Protein AF-A0A0C3AQH1-F1 (afdb_monomer_lite)

Organism: NCBI:txid933852

Structure (mmCIF, N/CA/C/O backbone):
data_AF-A0A0C3AQH1-F1
#
_entry.id   AF-A0A0C3AQH1-F1
#
loop_
_atom_site.group_PDB
_atom_site.id
_atom_site.type_symbol
_atom_site.label_atom_id
_atom_site.label_alt_id
_atom_site.label_comp_id
_atom_site.label_asym_id
_atom_site.label_entity_id
_atom_site.label_seq_id
_atom_site.pdbx_PDB_ins_code
_atom_site.Cartn_x
_atom_site.Cartn_y
_atom_site.Cartn_z
_atom_site.occupancy
_atom_site.B_iso_or_equiv
_atom_site.auth_seq_id
_atom_site.auth_comp_id
_atom_site.auth_asym_id
_atom_site.auth_atom_id
_atom_site.pdbx_PDB_model_num
ATOM 1 N N . MET A 1 1 ? 26.110 -10.856 -42.134 1.00 38.41 1 MET A N 1
ATOM 2 C CA . MET A 1 1 ? 25.584 -11.807 -41.131 1.00 38.41 1 MET A CA 1
ATOM 3 C C . MET A 1 1 ? 25.126 -11.001 -39.931 1.00 38.41 1 MET A C 1
ATOM 5 O O . MET A 1 1 ? 25.964 -10.391 -39.284 1.00 38.41 1 MET A O 1
ATOM 9 N N . ALA A 1 2 ? 23.817 -10.912 -39.696 1.00 40.75 2 ALA A N 1
ATOM 10 C CA . ALA A 1 2 ? 23.282 -10.263 -38.505 1.00 40.75 2 ALA A CA 1
ATOM 11 C C . ALA A 1 2 ? 23.317 -11.277 -37.355 1.00 40.75 2 ALA A C 1
ATOM 13 O O . ALA A 1 2 ? 22.671 -12.321 -37.434 1.00 40.75 2 ALA A O 1
ATOM 14 N N . LEU A 1 3 ? 24.107 -10.997 -36.319 1.00 42.66 3 LEU A N 1
ATOM 15 C CA . LEU A 1 3 ? 24.038 -11.734 -35.062 1.00 42.66 3 LEU A CA 1
ATOM 16 C C . LEU A 1 3 ? 22.692 -11.397 -34.417 1.00 42.66 3 LEU A C 1
ATOM 18 O O . LEU A 1 3 ? 22.518 -10.327 -33.843 1.00 42.66 3 LEU A O 1
ATOM 22 N N . SER A 1 4 ? 21.727 -12.302 -34.567 1.00 44.38 4 SER A N 1
ATOM 23 C CA . SER A 1 4 ? 20.491 -12.296 -33.792 1.00 44.38 4 SER A CA 1
ATOM 24 C C . SER A 1 4 ? 20.858 -12.460 -32.319 1.00 44.38 4 SER A C 1
ATOM 26 O O . SER A 1 4 ? 21.075 -13.577 -31.850 1.00 44.38 4 SER A O 1
ATOM 28 N N . SER A 1 5 ? 20.951 -11.353 -31.585 1.00 50.38 5 SER A N 1
ATOM 29 C CA . SER A 1 5 ? 20.990 -11.385 -30.128 1.00 50.38 5 SER A CA 1
ATOM 30 C C . SER A 1 5 ? 19.645 -11.923 -29.645 1.00 50.38 5 SER A C 1
ATOM 32 O O . SER A 1 5 ? 18.639 -11.211 -29.690 1.00 50.38 5 SER A O 1
ATOM 34 N N . ALA A 1 6 ? 19.602 -13.189 -29.226 1.00 53.12 6 ALA A N 1
ATOM 35 C CA . ALA A 1 6 ? 18.446 -13.696 -28.502 1.00 53.12 6 ALA A CA 1
ATOM 36 C C . ALA A 1 6 ? 18.228 -12.769 -27.293 1.00 53.12 6 ALA A C 1
ATOM 38 O O . ALA A 1 6 ? 19.197 -12.498 -26.573 1.00 53.12 6 ALA A O 1
ATOM 39 N N . PRO A 1 7 ? 17.017 -12.225 -27.083 1.00 57.31 7 PRO A N 1
ATOM 40 C CA . PRO A 1 7 ? 16.766 -11.382 -25.930 1.00 57.31 7 PRO A CA 1
ATOM 41 C C . PRO A 1 7 ? 17.076 -12.206 -24.683 1.00 57.31 7 PRO A C 1
ATOM 43 O O . PRO A 1 7 ? 16.516 -13.286 -24.486 1.00 57.31 7 PRO A O 1
ATOM 46 N N . ILE A 1 8 ? 18.007 -11.721 -23.861 1.00 56.28 8 ILE A N 1
ATOM 47 C CA . ILE A 1 8 ? 18.279 -12.306 -22.552 1.00 56.28 8 ILE A CA 1
ATOM 48 C C . ILE A 1 8 ? 17.016 -12.065 -21.727 1.00 56.28 8 ILE A C 1
ATOM 50 O O . ILE A 1 8 ? 16.830 -11.005 -21.138 1.00 56.28 8 ILE A O 1
ATOM 54 N N . THR A 1 9 ? 16.093 -13.024 -21.744 1.00 59.09 9 THR A N 1
ATOM 55 C CA . THR A 1 9 ? 14.897 -12.983 -20.906 1.00 59.09 9 THR A CA 1
ATOM 56 C C . THR A 1 9 ? 15.316 -13.215 -19.468 1.00 59.09 9 THR A C 1
ATOM 58 O O . THR A 1 9 ? 15.544 -14.346 -19.032 1.00 59.09 9 THR A O 1
ATOM 61 N N . THR A 1 10 ? 15.437 -12.120 -18.732 1.00 68.00 10 THR A N 1
ATOM 62 C CA . THR A 1 10 ? 15.777 -12.115 -17.317 1.00 68.00 10 THR A CA 1
ATOM 63 C C . THR A 1 10 ? 14.678 -12.814 -16.513 1.00 68.00 10 THR A C 1
ATOM 65 O O . THR A 1 10 ? 13.516 -12.419 -16.552 1.00 68.00 10 THR A O 1
ATOM 68 N N . GLN A 1 11 ? 15.039 -13.857 -15.760 1.00 86.69 11 GLN A N 1
ATOM 69 C CA . GLN A 1 11 ? 14.128 -14.611 -14.875 1.00 86.69 11 GLN A CA 1
ATOM 70 C C . GLN A 1 11 ? 13.901 -13.913 -13.519 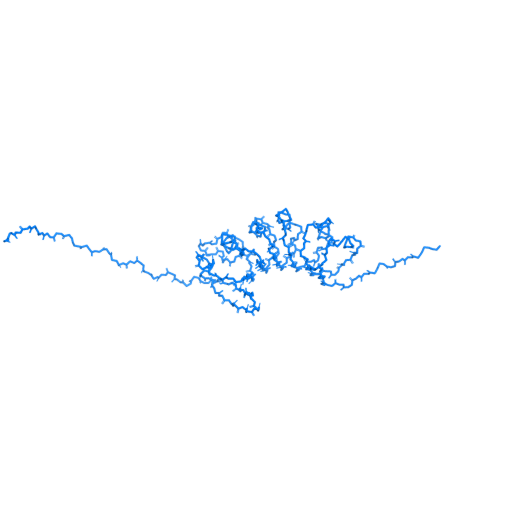1.00 86.69 11 GLN A C 1
ATOM 72 O O . GLN A 1 11 ? 13.420 -14.533 -12.573 1.00 86.69 11 GLN A O 1
ATOM 77 N N . ILE A 1 12 ? 14.292 -12.643 -13.401 1.00 92.19 12 ILE A N 1
ATOM 78 C CA . ILE A 1 12 ? 14.236 -11.885 -12.151 1.00 92.19 12 ILE A CA 1
ATOM 79 C C . ILE A 1 12 ? 12.775 -11.693 -11.747 1.00 92.19 12 ILE A C 1
ATOM 81 O O . ILE A 1 12 ? 11.985 -11.127 -12.499 1.00 92.19 12 ILE A O 1
ATOM 85 N N . GLN A 1 13 ? 12.444 -12.162 -10.544 1.00 95.38 13 GLN A N 1
ATOM 86 C CA . GLN A 1 13 ? 11.115 -12.011 -9.949 1.00 95.38 13 GLN A CA 1
ATOM 87 C C . GLN A 1 13 ? 11.044 -10.855 -8.953 1.00 95.38 13 GLN A C 1
ATOM 89 O O . GLN A 1 13 ? 9.977 -10.276 -8.773 1.00 95.38 13 GLN A O 1
ATOM 94 N N . PHE A 1 14 ? 12.172 -10.501 -8.336 1.00 96.44 14 PHE A N 1
ATOM 95 C CA . PHE A 1 14 ? 12.267 -9.433 -7.349 1.00 96.44 14 PHE A CA 1
ATOM 96 C C . PHE A 1 14 ? 13.432 -8.527 -7.702 1.00 96.44 14 PHE A C 1
ATOM 98 O O . PHE A 1 14 ? 14.560 -8.995 -7.864 1.00 96.44 14 PHE A O 1
ATOM 105 N N . LEU A 1 15 ? 13.147 -7.238 -7.819 1.00 95.38 15 LEU A N 1
ATOM 106 C CA . LEU A 1 15 ? 14.136 -6.221 -8.110 1.00 95.38 15 LEU A CA 1
ATOM 107 C C . LEU A 1 15 ? 14.197 -5.233 -6.949 1.00 95.38 15 LEU A C 1
ATOM 109 O O . LEU A 1 15 ? 13.245 -4.491 -6.70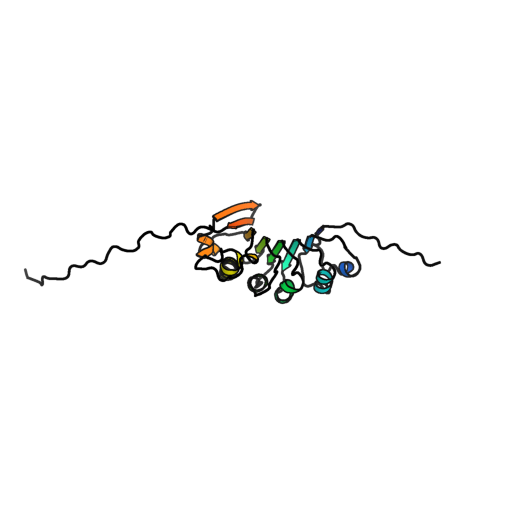7 1.00 95.38 15 LEU A O 1
ATOM 113 N N . ASP A 1 16 ? 15.326 -5.228 -6.248 1.00 95.69 16 ASP A N 1
ATOM 114 C CA . ASP A 1 16 ? 15.629 -4.245 -5.214 1.00 95.69 16 ASP A CA 1
ATOM 115 C C . ASP A 1 16 ? 16.696 -3.274 -5.724 1.00 95.69 16 ASP A C 1
ATOM 117 O O . ASP A 1 16 ? 17.833 -3.643 -6.019 1.00 95.69 16 ASP A O 1
ATOM 121 N N . ILE A 1 17 ? 16.293 -2.018 -5.852 1.00 93.69 17 ILE A N 1
ATOM 122 C CA . ILE A 1 17 ? 17.098 -0.892 -6.325 1.00 93.69 17 ILE A CA 1
ATOM 123 C C . ILE A 1 17 ? 17.045 0.260 -5.314 1.00 93.69 17 ILE A C 1
ATOM 125 O O . ILE A 1 17 ? 17.211 1.424 -5.674 1.00 93.69 17 ILE A O 1
ATOM 129 N N . TRP A 1 18 ? 16.813 -0.041 -4.033 1.00 92.06 18 TRP A N 1
ATOM 130 C CA . TRP A 1 18 ? 16.586 0.946 -2.974 1.00 92.06 18 TRP A CA 1
ATOM 131 C C . TRP A 1 18 ? 17.690 2.005 -2.836 1.00 92.06 18 TRP A C 1
ATOM 133 O O . TRP A 1 18 ? 17.431 3.139 -2.446 1.00 92.06 18 TRP A O 1
ATOM 143 N N . TYR A 1 19 ? 18.934 1.663 -3.156 1.00 87.38 19 TYR A N 1
ATOM 144 C CA . TYR A 1 19 ? 20.076 2.573 -3.019 1.00 87.38 19 TYR A CA 1
ATOM 145 C C . TYR A 1 19 ? 20.608 3.092 -4.358 1.00 87.38 19 TYR A C 1
ATOM 147 O O . TYR A 1 19 ? 21.682 3.688 -4.392 1.00 87.38 19 TYR A O 1
ATOM 155 N N . GLN A 1 20 ? 19.876 2.886 -5.455 1.00 84.25 20 GLN A N 1
ATOM 156 C CA . GLN A 1 20 ? 20.264 3.408 -6.762 1.00 84.25 20 GLN A CA 1
ATOM 157 C C . GLN A 1 20 ? 19.649 4.784 -7.016 1.00 84.25 20 GLN A C 1
ATOM 159 O O . GLN A 1 20 ? 18.449 4.988 -6.843 1.00 84.25 20 GLN A O 1
ATOM 164 N N . SER A 1 21 ? 20.475 5.726 -7.469 1.00 71.69 21 SER A N 1
ATOM 165 C CA . SER A 1 21 ? 20.029 7.022 -7.972 1.00 71.69 21 SER A CA 1
ATOM 166 C C . SER A 1 21 ? 19.742 6.926 -9.473 1.00 71.69 21 SER A C 1
ATOM 168 O O . SER A 1 21 ? 20.608 6.544 -10.252 1.00 71.69 21 SER A O 1
ATOM 170 N N . SER A 1 22 ? 18.522 7.287 -9.883 1.00 76.44 22 SER A N 1
ATOM 171 C CA . SER A 1 22 ? 18.094 7.380 -11.292 1.00 76.44 22 SER A CA 1
ATOM 172 C C . SER A 1 22 ? 18.465 6.160 -12.164 1.00 76.44 22 SER A C 1
ATOM 174 O O . SER A 1 22 ? 19.327 6.248 -13.044 1.00 76.44 22 SER A O 1
ATOM 176 N N . PRO A 1 23 ? 17.812 5.005 -11.956 1.00 83.38 23 PRO A N 1
ATOM 177 C CA . PRO A 1 23 ? 18.121 3.758 -12.654 1.00 83.38 23 PRO A CA 1
ATOM 178 C C . PRO A 1 23 ? 17.584 3.749 -14.104 1.00 83.38 23 PRO A C 1
ATOM 180 O O . PRO A 1 23 ? 16.728 2.950 -14.465 1.00 83.38 23 PRO A O 1
ATOM 183 N N . GLN A 1 24 ? 18.100 4.631 -14.967 1.00 83.12 24 GLN A N 1
ATOM 184 C CA . GLN A 1 24 ? 17.650 4.801 -16.364 1.00 83.12 24 GLN A CA 1
ATOM 185 C C . GLN A 1 24 ? 17.766 3.524 -17.211 1.00 83.12 24 GLN A C 1
ATOM 187 O O . GLN A 1 24 ? 17.011 3.325 -18.160 1.00 83.12 24 GLN A O 1
ATOM 192 N N . TRP A 1 25 ? 18.683 2.631 -16.839 1.00 86.81 25 TRP A N 1
ATOM 193 C CA . TRP A 1 25 ? 18.857 1.321 -17.463 1.00 86.81 25 TRP A CA 1
ATOM 194 C C . TRP A 1 25 ? 17.610 0.423 -17.342 1.00 86.81 25 TRP A C 1
ATOM 196 O O . TRP A 1 25 ? 17.440 -0.500 -18.131 1.00 86.81 25 TRP A O 1
ATOM 206 N N . LEU A 1 26 ? 16.690 0.703 -16.411 1.00 88.12 26 LEU A N 1
ATOM 207 C CA . LEU A 1 26 ? 15.427 -0.034 -16.294 1.00 88.12 26 LEU A CA 1
ATOM 208 C C . LEU A 1 26 ? 14.508 0.138 -17.500 1.00 88.12 26 LEU A C 1
ATOM 210 O O . LEU A 1 26 ? 13.645 -0.701 -17.727 1.00 88.12 26 LEU A O 1
ATOM 214 N N . LEU A 1 27 ? 14.690 1.204 -18.279 1.00 85.75 27 LEU A N 1
ATOM 215 C CA . LEU A 1 27 ? 13.918 1.434 -19.499 1.00 85.75 27 LEU A CA 1
ATOM 216 C C . LEU A 1 27 ? 14.430 0.608 -20.682 1.00 85.75 27 LEU A C 1
ATOM 218 O O . LEU A 1 27 ? 13.736 0.488 -21.687 1.00 85.75 27 LEU A O 1
ATOM 222 N N . THR A 1 28 ? 15.641 0.053 -20.583 1.00 86.31 28 THR A N 1
ATOM 223 C CA . THR A 1 28 ? 16.276 -0.704 -21.669 1.00 86.31 28 THR A CA 1
ATOM 224 C C . THR A 1 28 ? 16.252 -2.213 -21.440 1.00 86.31 28 THR A C 1
ATOM 226 O O . THR A 1 28 ? 16.559 -2.967 -22.363 1.00 86.31 28 THR A O 1
ATOM 229 N N . ILE A 1 29 ? 15.871 -2.670 -20.242 1.00 85.25 29 ILE A N 1
ATOM 230 C CA . ILE A 1 29 ? 15.822 -4.087 -19.871 1.00 85.25 29 ILE A CA 1
ATOM 231 C C . ILE A 1 29 ? 14.378 -4.511 -19.603 1.00 85.25 29 ILE A C 1
ATOM 233 O O . ILE A 1 29 ? 13.637 -3.837 -18.894 1.00 85.25 29 ILE A O 1
ATOM 237 N N . SER A 1 30 ? 13.990 -5.663 -20.154 1.00 86.44 30 SER A N 1
ATOM 238 C CA . SER A 1 30 ? 12.688 -6.277 -19.896 1.00 86.44 30 SER A CA 1
ATOM 239 C C . SER A 1 30 ? 12.782 -7.313 -18.775 1.00 86.44 30 SER A C 1
ATOM 241 O O . SER A 1 30 ? 13.650 -8.196 -18.787 1.00 86.44 30 SER A O 1
ATOM 243 N N . PHE A 1 31 ? 11.847 -7.237 -17.827 1.00 91.62 31 PHE A N 1
ATOM 244 C CA . PHE A 1 31 ? 11.702 -8.206 -16.744 1.00 91.62 31 PHE A CA 1
ATOM 245 C C . PHE A 1 31 ? 10.325 -8.879 -16.813 1.00 91.62 31 PHE A C 1
ATOM 247 O O . PHE A 1 31 ? 9.453 -8.605 -15.990 1.00 91.62 31 PHE A O 1
ATOM 254 N N . PRO A 1 32 ? 10.099 -9.797 -17.768 1.00 88.75 32 PRO A N 1
ATOM 255 C CA . PRO A 1 32 ? 8.770 -10.359 -18.034 1.00 88.75 32 PRO A CA 1
ATOM 256 C C . PRO A 1 32 ? 8.189 -11.183 -16.874 1.00 88.75 32 PRO A C 1
ATOM 258 O O . PRO A 1 32 ? 7.021 -11.555 -16.908 1.00 88.75 32 PRO A O 1
ATOM 261 N N . LYS A 1 33 ? 9.004 -11.511 -15.863 1.00 92.88 33 LYS A N 1
ATOM 262 C CA . LYS A 1 33 ? 8.600 -12.266 -14.671 1.00 92.88 33 LYS A CA 1
ATOM 263 C C . LYS A 1 33 ? 8.682 -11.451 -13.381 1.00 92.88 33 LYS A C 1
ATOM 265 O O . LYS A 1 33 ? 8.615 -12.038 -12.302 1.00 92.88 33 LYS A O 1
ATOM 270 N N . LEU A 1 34 ? 8.853 -10.133 -13.470 1.00 96.00 34 LEU A N 1
ATOM 271 C CA . LEU A 1 34 ? 8.992 -9.278 -12.298 1.00 96.00 34 LEU A CA 1
ATOM 272 C C . LEU A 1 34 ? 7.674 -9.210 -11.527 1.00 96.00 34 LEU A C 1
ATOM 274 O O . LEU A 1 34 ? 6.669 -8.741 -12.051 1.00 96.00 34 LEU A O 1
ATOM 278 N N . ARG A 1 35 ? 7.693 -9.658 -10.274 1.00 97.62 35 ARG A N 1
ATOM 279 C CA . ARG A 1 35 ? 6.542 -9.644 -9.360 1.00 97.62 35 ARG A CA 1
ATOM 280 C C . ARG A 1 35 ? 6.738 -8.696 -8.185 1.00 97.6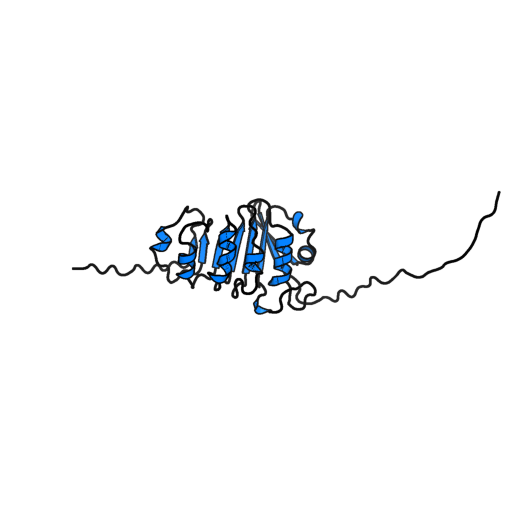2 35 ARG A C 1
ATOM 282 O O . ARG A 1 35 ? 5.754 -8.248 -7.604 1.00 97.62 35 ARG A O 1
ATOM 289 N N . GLY A 1 36 ? 7.985 -8.383 -7.839 1.00 97.88 36 GLY A N 1
ATOM 290 C CA . GLY A 1 36 ? 8.326 -7.510 -6.724 1.00 97.88 36 GLY A CA 1
ATOM 291 C C . GLY A 1 36 ? 9.281 -6.387 -7.111 1.00 97.88 36 GLY A C 1
ATOM 292 O O . GLY A 1 36 ? 10.297 -6.636 -7.759 1.00 97.88 36 GLY A O 1
ATOM 293 N N . LEU A 1 37 ? 8.988 -5.170 -6.660 1.00 97.06 37 LEU A N 1
ATOM 294 C CA . LEU A 1 37 ? 9.839 -3.995 -6.840 1.00 97.06 37 LEU A CA 1
ATOM 295 C C . LEU A 1 37 ? 10.079 -3.292 -5.501 1.00 97.06 37 LEU A C 1
ATOM 297 O O . LEU A 1 37 ? 9.128 -2.937 -4.810 1.00 97.06 37 LEU A O 1
ATOM 301 N N . ALA A 1 38 ? 11.336 -3.023 -5.165 1.00 96.81 38 ALA A N 1
ATOM 302 C CA . ALA A 1 38 ? 11.703 -2.124 -4.078 1.00 96.81 38 ALA A CA 1
ATOM 303 C C . ALA A 1 38 ? 12.545 -0.966 -4.623 1.00 96.81 38 ALA A C 1
ATOM 305 O O . ALA A 1 38 ? 13.617 -1.176 -5.187 1.00 96.81 38 ALA A O 1
ATOM 306 N N . CYS A 1 39 ? 12.068 0.268 -4.467 1.00 93.38 39 CYS A N 1
ATOM 307 C CA . CYS A 1 39 ? 12.725 1.465 -4.986 1.00 93.38 39 CYS A CA 1
ATOM 308 C C . CYS A 1 39 ? 12.536 2.636 -4.019 1.00 93.38 39 CYS A C 1
ATOM 310 O O . CYS A 1 39 ? 11.430 2.868 -3.546 1.00 93.38 39 CYS A O 1
ATOM 312 N N . ARG A 1 40 ? 13.601 3.378 -3.703 1.00 89.31 40 ARG A N 1
ATOM 313 C CA . ARG A 1 40 ? 13.554 4.452 -2.694 1.00 89.31 40 ARG A CA 1
ATOM 314 C C . ARG A 1 40 ? 13.100 5.801 -3.232 1.00 89.31 40 ARG A C 1
ATOM 316 O O . ARG A 1 40 ? 12.630 6.622 -2.455 1.00 89.31 40 ARG A O 1
ATOM 323 N N . ASP A 1 41 ? 13.325 6.064 -4.506 1.00 83.06 41 ASP A N 1
ATOM 324 C CA . ASP A 1 41 ? 12.960 7.335 -5.110 1.00 83.06 41 ASP A CA 1
ATOM 325 C C . ASP A 1 41 ? 12.176 7.042 -6.371 1.00 83.06 41 ASP A C 1
ATOM 327 O O . ASP A 1 41 ? 12.672 6.385 -7.278 1.00 83.06 41 ASP A O 1
ATOM 331 N N . THR A 1 42 ? 10.935 7.495 -6.409 1.00 82.06 42 THR A N 1
ATOM 332 C CA . THR A 1 42 ? 10.038 7.315 -7.549 1.00 82.06 42 THR A CA 1
ATOM 333 C C . THR A 1 42 ? 10.078 8.502 -8.508 1.00 82.06 42 THR A C 1
ATOM 335 O O . THR A 1 42 ? 9.356 8.503 -9.501 1.00 82.06 42 THR A O 1
ATOM 338 N N . ASN A 1 43 ? 10.895 9.522 -8.226 1.00 81.50 43 ASN A N 1
ATOM 339 C CA . ASN A 1 43 ? 10.984 10.745 -9.024 1.00 81.50 43 ASN A CA 1
ATOM 340 C C . ASN A 1 43 ? 11.959 10.641 -10.214 1.00 81.50 43 ASN A C 1
ATOM 342 O O . ASN A 1 43 ? 12.376 11.647 -10.789 1.00 81.50 43 ASN A O 1
ATOM 346 N N . TRP A 1 44 ? 12.370 9.433 -10.603 1.00 85.44 44 TRP A N 1
ATOM 347 C CA . TRP A 1 44 ? 13.213 9.273 -11.783 1.00 85.44 44 TRP A CA 1
ATOM 348 C C . TRP A 1 44 ? 12.375 9.222 -13.065 1.00 85.44 44 TRP A C 1
ATOM 350 O O . TRP A 1 44 ? 11.272 8.672 -13.122 1.00 85.44 44 TRP A O 1
ATOM 360 N N . ARG A 1 45 ? 12.926 9.812 -14.131 1.00 86.62 45 ARG A N 1
ATOM 361 C CA . ARG A 1 45 ? 12.294 9.868 -15.453 1.00 86.62 45 ARG A CA 1
ATOM 362 C C . ARG A 1 45 ? 12.087 8.460 -16.001 1.00 86.62 45 ARG A C 1
ATOM 364 O O . ARG A 1 45 ? 13.075 7.763 -16.192 1.00 86.62 45 ARG A O 1
ATOM 371 N N . GLY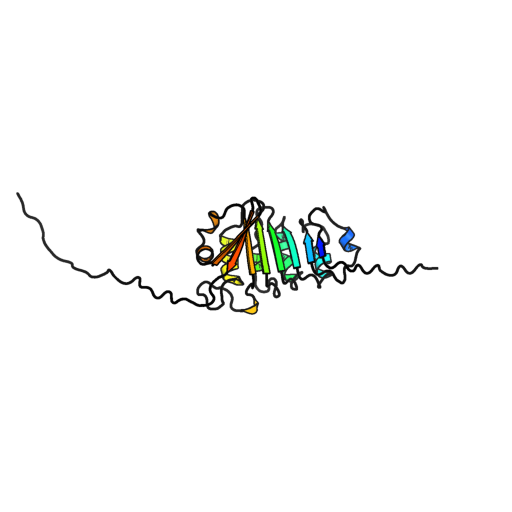 A 1 46 ? 10.848 8.089 -16.314 1.00 88.25 46 GLY A N 1
ATOM 372 C CA . GLY A 1 46 ? 10.524 6.764 -16.845 1.00 88.25 46 GLY A CA 1
ATOM 373 C C . GLY A 1 46 ? 9.881 5.809 -15.837 1.00 88.25 46 GLY A C 1
ATOM 374 O O . GLY A 1 46 ? 9.501 4.704 -16.212 1.00 88.25 46 GLY A O 1
ATOM 375 N N . PHE A 1 47 ? 9.744 6.196 -14.563 1.00 90.12 47 PHE A N 1
ATOM 376 C CA . PHE A 1 47 ? 9.174 5.314 -13.538 1.00 90.12 47 PHE A CA 1
ATOM 377 C C . PHE A 1 47 ? 7.739 4.871 -13.862 1.00 90.12 47 PHE A C 1
ATOM 379 O O . PHE A 1 47 ? 7.387 3.707 -13.689 1.00 90.12 47 PHE A O 1
ATOM 386 N N . THR A 1 48 ? 6.914 5.781 -14.384 1.00 90.88 48 THR A N 1
ATOM 387 C CA . THR A 1 48 ? 5.536 5.460 -14.786 1.00 90.88 48 THR A CA 1
ATOM 388 C C . THR A 1 48 ? 5.515 4.479 -15.956 1.00 90.88 48 THR A C 1
ATOM 390 O O . THR A 1 48 ? 4.802 3.481 -15.917 1.00 90.88 48 THR A O 1
ATOM 393 N N . GLU A 1 49 ? 6.318 4.743 -16.983 1.00 91.94 49 GLU A N 1
ATOM 394 C CA . GLU A 1 49 ? 6.474 3.901 -18.166 1.00 91.94 49 GLU A CA 1
ATOM 395 C C . GLU A 1 49 ? 6.962 2.505 -17.781 1.00 91.94 49 GLU A C 1
ATOM 397 O O . GLU A 1 49 ? 6.435 1.507 -18.268 1.00 91.94 49 GLU A O 1
ATOM 402 N N . PHE A 1 50 ? 7.905 2.432 -16.841 1.00 92.81 50 PHE A N 1
ATOM 403 C CA . PHE A 1 50 ? 8.391 1.179 -16.287 1.00 92.81 50 PHE A CA 1
ATOM 404 C C . PHE A 1 50 ? 7.277 0.381 -15.603 1.00 92.81 50 PHE A C 1
ATOM 406 O O . PHE A 1 50 ? 7.133 -0.805 -15.891 1.00 92.81 50 PHE A O 1
ATOM 413 N N . LEU A 1 51 ? 6.468 1.005 -14.741 1.00 93.06 51 LEU A N 1
ATOM 414 C CA . LEU A 1 51 ? 5.360 0.311 -14.076 1.00 93.06 51 LEU A CA 1
ATOM 415 C C . LEU A 1 51 ? 4.297 -0.172 -15.070 1.00 93.06 51 LEU A C 1
ATOM 417 O O . LEU A 1 51 ? 3.828 -1.301 -14.952 1.00 93.06 51 LEU A O 1
ATOM 421 N N . MET A 1 52 ? 3.961 0.639 -16.079 1.00 91.88 52 MET A N 1
ATOM 422 C CA . MET A 1 52 ? 3.009 0.242 -17.125 1.00 91.88 52 MET A CA 1
ATOM 423 C C . MET A 1 52 ? 3.520 -0.941 -17.958 1.00 91.88 52 MET A C 1
ATOM 425 O O . MET A 1 52 ? 2.739 -1.814 -18.326 1.00 91.88 52 MET A O 1
ATOM 429 N N . ALA A 1 53 ? 4.827 -0.995 -18.237 1.00 92.06 53 ALA A N 1
ATOM 430 C CA . ALA A 1 53 ? 5.445 -2.103 -18.966 1.00 92.06 53 ALA A CA 1
ATOM 431 C C . ALA A 1 53 ? 5.540 -3.402 -18.141 1.00 92.06 53 ALA A C 1
ATOM 433 O O . ALA A 1 53 ? 5.707 -4.478 -18.715 1.00 92.06 53 ALA A O 1
ATOM 434 N N . HIS A 1 54 ? 5.421 -3.317 -16.813 1.00 93.50 54 HIS A N 1
ATOM 435 C CA . HIS A 1 54 ? 5.566 -4.441 -15.888 1.00 93.50 54 HIS A CA 1
ATOM 436 C C . HIS A 1 54 ? 4.280 -4.660 -15.079 1.00 93.50 54 HIS A C 1
ATOM 438 O O . HIS A 1 54 ? 4.260 -4.607 -13.848 1.00 93.50 54 HIS A O 1
ATOM 444 N N . SER A 1 55 ? 3.194 -4.970 -15.791 1.00 91.44 55 SER A N 1
ATOM 445 C CA . SER A 1 55 ? 1.871 -5.249 -15.213 1.00 91.44 55 SER A CA 1
ATOM 446 C C . SER A 1 55 ? 1.805 -6.514 -14.342 1.00 91.44 55 SER A C 1
ATOM 448 O O . SER A 1 55 ? 0.773 -6.790 -13.744 1.00 91.44 55 SER A O 1
ATOM 450 N N . THR A 1 56 ? 2.894 -7.280 -14.245 1.00 94.38 56 THR A N 1
ATOM 451 C CA . THR A 1 56 ? 3.030 -8.460 -13.376 1.00 94.38 56 THR A CA 1
ATOM 452 C C . THR A 1 56 ? 3.492 -8.127 -11.956 1.00 94.38 56 THR A C 1
ATOM 454 O O . THR A 1 56 ? 3.546 -9.022 -11.114 1.00 94.38 56 THR A O 1
ATOM 457 N N . ILE A 1 57 ? 3.867 -6.872 -11.675 1.00 97.50 57 ILE A N 1
ATOM 458 C CA . ILE A 1 57 ? 4.314 -6.455 -10.340 1.00 97.50 57 ILE A CA 1
ATOM 459 C C . ILE A 1 57 ? 3.127 -6.485 -9.372 1.00 97.50 57 ILE A C 1
ATOM 461 O O . ILE A 1 57 ? 2.219 -5.669 -9.468 1.00 97.50 57 ILE A O 1
ATOM 465 N N . GLU A 1 58 ? 3.174 -7.388 -8.399 1.00 98.19 58 GLU A N 1
ATOM 466 C CA . GLU A 1 58 ? 2.149 -7.567 -7.365 1.00 98.19 58 GLU A CA 1
ATOM 467 C C . GLU A 1 58 ? 2.570 -6.950 -6.024 1.00 98.19 58 GLU A C 1
ATOM 469 O O . GLU A 1 58 ? 1.727 -6.540 -5.229 1.00 98.19 58 GLU A O 1
ATOM 474 N N . THR A 1 59 ? 3.879 -6.895 -5.758 1.00 98.56 59 THR A N 1
ATOM 475 C CA . THR A 1 59 ? 4.453 -6.390 -4.506 1.00 98.56 59 THR A CA 1
ATOM 476 C C . THR A 1 59 ? 5.338 -5.183 -4.777 1.00 98.56 59 THR A C 1
ATOM 478 O O . THR A 1 59 ? 6.279 -5.254 -5.566 1.00 98.56 59 THR A O 1
ATOM 481 N N . MET A 1 60 ? 5.088 -4.075 -4.085 1.00 97.69 60 MET A N 1
ATOM 482 C CA . MET A 1 60 ? 5.899 -2.869 -4.205 1.00 97.69 60 MET A CA 1
ATOM 483 C C . MET A 1 60 ? 6.283 -2.297 -2.850 1.00 97.69 60 MET A C 1
ATOM 485 O O . MET A 1 60 ? 5.438 -2.117 -1.979 1.00 97.69 60 MET A O 1
ATOM 489 N N . LYS A 1 61 ? 7.551 -1.919 -2.711 1.00 97.06 61 LYS A N 1
ATOM 490 C CA . LYS A 1 61 ? 8.051 -1.070 -1.633 1.00 97.06 61 LYS A CA 1
ATOM 491 C C . LYS A 1 61 ? 8.610 0.210 -2.236 1.00 97.06 61 LYS A C 1
ATOM 493 O O . LYS A 1 61 ? 9.600 0.164 -2.962 1.00 97.06 61 LYS A O 1
ATOM 498 N N . LEU A 1 62 ? 7.990 1.345 -1.940 1.00 94.44 62 LEU A N 1
ATOM 499 C CA . LEU A 1 62 ? 8.328 2.630 -2.541 1.00 94.44 62 LEU A CA 1
ATOM 500 C C . LEU A 1 62 ? 8.731 3.638 -1.476 1.00 94.44 62 LEU A C 1
ATOM 502 O O . LEU A 1 62 ? 7.960 3.925 -0.565 1.00 94.44 62 LEU A O 1
ATOM 506 N N . GLY A 1 63 ? 9.924 4.206 -1.604 1.00 92.38 63 GLY A N 1
ATOM 507 C CA . GLY A 1 63 ? 10.247 5.452 -0.931 1.00 92.38 63 GLY A CA 1
ATOM 508 C C . GLY A 1 63 ? 9.618 6.618 -1.687 1.00 92.38 63 GLY A C 1
ATOM 509 O O . GLY A 1 63 ? 9.768 6.741 -2.902 1.00 92.38 63 GLY A O 1
ATOM 510 N N . VAL A 1 64 ? 8.866 7.445 -0.966 1.00 88.31 64 VAL A N 1
ATOM 511 C CA . VAL A 1 64 ? 8.100 8.549 -1.547 1.00 88.31 64 VAL A CA 1
ATOM 512 C C . VAL A 1 64 ? 8.703 9.864 -1.081 1.00 88.31 64 VAL A C 1
ATOM 514 O O . VAL A 1 64 ? 8.722 10.174 0.114 1.00 88.31 64 VAL A O 1
ATOM 517 N N . SER A 1 65 ? 9.226 10.608 -2.050 1.00 83.44 65 SER A N 1
ATOM 518 C CA . SER A 1 65 ? 9.891 11.904 -1.889 1.00 83.44 65 SER A CA 1
ATOM 519 C C . SER A 1 65 ? 9.024 13.086 -2.334 1.00 83.44 65 SER A C 1
ATOM 521 O O . SER A 1 65 ? 9.334 14.216 -1.969 1.00 83.44 65 SER A O 1
ATOM 523 N N . ALA A 1 66 ? 7.953 12.841 -3.099 1.00 82.00 66 ALA A N 1
ATOM 524 C CA . ALA A 1 66 ? 7.140 13.877 -3.733 1.00 82.00 66 ALA A CA 1
ATOM 525 C C . ALA A 1 66 ? 5.665 13.440 -3.867 1.00 82.00 66 ALA A C 1
ATOM 527 O O . ALA A 1 66 ? 5.381 12.248 -4.005 1.00 82.00 66 ALA A O 1
ATOM 528 N N . ASN A 1 67 ? 4.720 14.387 -3.825 1.00 82.38 67 ASN A N 1
ATOM 529 C CA . ASN A 1 67 ? 3.277 14.093 -3.861 1.00 82.38 67 ASN A CA 1
ATOM 530 C C . ASN A 1 67 ? 2.771 13.782 -5.282 1.00 82.38 67 ASN A C 1
ATOM 532 O O . ASN A 1 67 ? 1.759 13.103 -5.445 1.00 82.38 67 ASN A O 1
ATOM 536 N N . GLU A 1 68 ? 3.462 14.246 -6.324 1.00 83.81 68 GLU A N 1
ATOM 537 C CA . GLU A 1 68 ? 3.025 14.132 -7.718 1.00 83.81 68 GLU A CA 1
ATOM 538 C C . GLU A 1 68 ? 2.821 12.673 -8.123 1.00 83.81 68 GLU A C 1
ATOM 540 O O . GLU A 1 68 ? 1.804 12.326 -8.727 1.00 83.81 68 GLU A O 1
ATOM 545 N N . ILE A 1 69 ? 3.751 11.794 -7.738 1.00 81.69 69 ILE A N 1
ATOM 546 C CA . ILE A 1 69 ? 3.653 10.369 -8.059 1.00 81.69 69 ILE A CA 1
ATOM 547 C C . ILE A 1 69 ? 2.441 9.716 -7.391 1.00 81.69 69 ILE A C 1
ATOM 549 O O . ILE A 1 69 ? 1.793 8.861 -7.994 1.00 81.69 69 ILE A O 1
ATOM 553 N N . MET A 1 70 ? 2.090 10.159 -6.182 1.00 86.81 70 MET A N 1
ATOM 554 C CA . MET A 1 70 ? 1.014 9.580 -5.379 1.00 86.81 70 MET A CA 1
ATOM 555 C C . MET A 1 70 ? -0.357 9.787 -6.020 1.00 86.81 70 MET A C 1
ATOM 557 O O . MET A 1 70 ? -1.242 8.959 -5.851 1.00 86.81 70 MET A O 1
ATOM 561 N N . THR A 1 71 ? -0.529 10.837 -6.822 1.00 86.38 71 THR A N 1
ATOM 562 C CA . THR A 1 71 ? -1.796 11.080 -7.531 1.00 86.38 71 THR A CA 1
ATOM 563 C C . THR A 1 71 ? -2.046 10.106 -8.686 1.00 86.38 71 THR A C 1
ATOM 565 O O . THR A 1 71 ? -3.193 9.841 -9.033 1.00 86.38 71 THR A O 1
ATOM 568 N N . ARG A 1 72 ? -0.987 9.554 -9.293 1.00 87.56 72 ARG A N 1
ATOM 569 C CA . ARG A 1 72 ? -1.087 8.707 -10.498 1.00 87.56 72 ARG A CA 1
ATOM 570 C C . ARG A 1 72 ? -0.872 7.228 -10.211 1.00 87.56 72 ARG A C 1
ATOM 572 O O . ARG A 1 72 ? -1.412 6.377 -10.921 1.00 87.56 72 ARG A O 1
ATOM 579 N N . LEU A 1 73 ? -0.079 6.930 -9.185 1.00 91.50 73 LEU A N 1
ATOM 580 C CA . LEU A 1 73 ? 0.304 5.577 -8.798 1.00 91.50 73 LEU A CA 1
ATOM 581 C C . LEU A 1 73 ? -0.879 4.595 -8.683 1.00 91.50 73 LEU A C 1
ATOM 583 O O . LEU A 1 73 ? -0.741 3.492 -9.212 1.00 91.50 73 LEU A O 1
ATOM 587 N N . PRO A 1 74 ? -2.040 4.961 -8.098 1.00 92.19 74 PRO A N 1
ATOM 588 C CA . PRO A 1 74 ? -3.134 4.008 -7.889 1.00 92.19 74 PRO A CA 1
ATOM 589 C C . PRO A 1 74 ? -3.718 3.443 -9.184 1.00 92.19 74 PRO A C 1
ATOM 591 O O . PRO A 1 74 ? -4.203 2.314 -9.207 1.00 92.19 74 PRO A O 1
ATOM 594 N N . HIS A 1 75 ? -3.664 4.227 -10.263 1.00 89.75 75 HIS A N 1
ATOM 595 C CA . HIS A 1 75 ? -4.184 3.840 -11.572 1.00 89.75 75 HIS A CA 1
ATOM 596 C C . HIS A 1 75 ? -3.141 3.087 -12.401 1.00 89.75 75 HIS A C 1
ATOM 598 O O . HIS A 1 75 ? -3.478 2.134 -13.099 1.00 89.75 75 HIS A O 1
ATOM 604 N N . ILE A 1 76 ? -1.870 3.487 -12.303 1.00 92.38 76 ILE A N 1
ATOM 605 C CA . ILE A 1 76 ? -0.761 2.859 -13.037 1.00 92.38 76 ILE A CA 1
ATOM 606 C C . ILE A 1 76 ? -0.432 1.469 -12.476 1.00 92.38 76 ILE A C 1
ATOM 608 O O . ILE A 1 76 ? -0.053 0.577 -13.228 1.00 92.38 76 ILE A O 1
ATOM 612 N N . ALA A 1 77 ? -0.574 1.289 -11.164 1.00 94.00 77 ALA A N 1
ATOM 613 C CA . ALA A 1 77 ? -0.210 0.072 -10.447 1.00 94.00 77 ALA A CA 1
ATOM 614 C C . ALA A 1 77 ? -1.446 -0.632 -9.856 1.00 94.00 77 ALA A C 1
ATOM 616 O O . ALA A 1 77 ? -1.416 -1.138 -8.736 1.00 94.00 77 ALA A O 1
ATOM 617 N N . SER A 1 78 ? -2.554 -0.640 -10.603 1.00 94.38 78 SER A N 1
ATOM 618 C CA . SER A 1 78 ? -3.847 -1.174 -10.148 1.00 94.38 78 SER A CA 1
ATOM 619 C C . SER A 1 78 ? -3.825 -2.669 -9.792 1.00 94.38 78 SER A C 1
ATOM 621 O O . SER A 1 78 ? -4.639 -3.116 -8.983 1.00 94.38 78 SER A O 1
ATOM 623 N N . GLN A 1 79 ? -2.872 -3.420 -10.350 1.00 95.38 79 GLN A N 1
ATOM 624 C CA . GLN A 1 79 ? -2.623 -4.839 -10.085 1.00 95.38 79 GLN A CA 1
ATOM 625 C C . GLN A 1 79 ? -1.954 -5.124 -8.728 1.00 95.38 79 GLN A C 1
ATOM 627 O O . GLN A 1 79 ? -1.869 -6.282 -8.323 1.00 95.38 79 GLN A O 1
ATOM 632 N N . VAL A 1 80 ? -1.409 -4.104 -8.055 1.00 97.75 80 VAL A N 1
ATOM 633 C CA . VAL A 1 80 ? -0.600 -4.295 -6.846 1.00 97.75 80 VAL A CA 1
ATOM 634 C C . VAL A 1 80 ? -1.479 -4.780 -5.701 1.00 97.75 80 VAL A C 1
ATOM 636 O O . VAL A 1 80 ? -2.445 -4.121 -5.318 1.00 97.75 80 VAL A O 1
ATOM 639 N N . THR A 1 81 ? -1.102 -5.918 -5.124 1.00 98.12 81 THR A N 1
ATOM 640 C CA . THR A 1 81 ? -1.787 -6.534 -3.982 1.00 98.12 81 THR A CA 1
ATOM 641 C C . THR A 1 81 ? -1.112 -6.193 -2.660 1.00 98.12 81 THR A C 1
ATOM 643 O O . THR A 1 81 ? -1.778 -6.144 -1.626 1.00 98.12 81 THR A O 1
ATOM 646 N N . THR A 1 82 ? 0.196 -5.923 -2.681 1.00 98.56 82 THR A N 1
ATOM 647 C CA . THR A 1 82 ? 0.986 -5.563 -1.500 1.00 98.56 82 THR A CA 1
ATOM 648 C C . THR A 1 82 ? 1.771 -4.284 -1.757 1.00 98.56 82 THR A C 1
ATOM 650 O O . THR A 1 82 ? 2.670 -4.257 -2.598 1.00 98.56 82 THR A O 1
ATOM 653 N N . LEU A 1 83 ? 1.463 -3.227 -1.007 1.00 97.88 83 LEU A N 1
ATOM 654 C CA . LEU A 1 83 ? 2.111 -1.924 -1.119 1.00 97.88 83 LEU A CA 1
ATOM 655 C C . LEU A 1 83 ? 2.730 -1.518 0.217 1.00 97.88 83 LEU A C 1
ATOM 657 O O . LEU A 1 83 ? 2.052 -1.465 1.238 1.00 97.88 83 LEU A O 1
ATOM 661 N N . HIS A 1 84 ? 4.010 -1.162 0.202 1.00 96.81 84 HIS A N 1
ATOM 662 C CA . HIS A 1 84 ? 4.709 -0.574 1.336 1.00 96.81 84 HIS A CA 1
ATOM 663 C C . HIS A 1 84 ? 5.236 0.812 0.965 1.00 96.81 84 HIS A C 1
ATOM 665 O O . HIS A 1 84 ? 6.167 0.941 0.173 1.00 96.81 84 HIS A O 1
ATOM 671 N N . LEU A 1 85 ? 4.655 1.855 1.550 1.00 94.62 85 LEU A N 1
ATOM 672 C CA . LEU A 1 85 ? 5.086 3.238 1.371 1.00 94.62 85 LEU A CA 1
ATOM 673 C C . LEU A 1 85 ? 6.070 3.639 2.470 1.00 94.62 85 LEU A C 1
ATOM 675 O O . LEU A 1 85 ? 5.779 3.518 3.656 1.00 94.62 85 LEU A O 1
ATOM 679 N N . VAL A 1 86 ? 7.230 4.156 2.087 1.00 93.50 86 VAL A N 1
ATOM 680 C CA . VAL A 1 86 ? 8.226 4.721 2.998 1.00 93.50 86 VAL A CA 1
ATOM 681 C C . VAL A 1 86 ? 8.271 6.229 2.778 1.00 93.50 86 VAL A C 1
ATOM 683 O O . VAL A 1 86 ? 8.865 6.725 1.824 1.00 93.50 86 VAL A O 1
ATOM 686 N N . LEU A 1 87 ? 7.610 6.962 3.665 1.00 90.94 87 LEU A N 1
ATOM 687 C CA . LEU A 1 87 ? 7.439 8.407 3.597 1.00 90.94 87 LEU A CA 1
ATOM 688 C C . LEU A 1 87 ? 8.739 9.096 4.021 1.00 90.94 87 LEU A C 1
ATOM 690 O O . LEU A 1 87 ? 9.202 8.928 5.158 1.00 90.94 87 LEU A O 1
ATOM 694 N N . LEU A 1 88 ? 9.342 9.853 3.099 1.00 85.06 88 LEU A N 1
ATOM 695 C CA . LEU A 1 88 ? 10.623 10.509 3.349 1.00 85.06 88 LEU A CA 1
ATOM 696 C C . LEU A 1 88 ? 10.450 11.845 4.080 1.00 85.06 88 LEU A C 1
ATOM 698 O O . LEU A 1 88 ? 11.127 12.025 5.088 1.00 85.06 88 LEU A O 1
ATOM 702 N N . GLN A 1 89 ? 9.547 12.738 3.641 1.00 78.00 89 GLN A N 1
ATOM 703 C CA . GLN A 1 89 ? 9.185 13.982 4.350 1.00 78.00 89 GLN A CA 1
ATOM 704 C C . GLN A 1 89 ? 7.824 14.538 3.903 1.00 78.00 89 GLN A C 1
ATOM 706 O O . GLN A 1 89 ? 7.622 14.734 2.712 1.00 78.00 89 GLN A O 1
ATOM 711 N N . GLY A 1 90 ? 6.927 14.859 4.846 1.00 75.31 90 GLY A N 1
ATOM 712 C CA . GLY A 1 90 ? 5.753 15.720 4.598 1.00 75.31 90 GLY A CA 1
ATOM 713 C C . GLY A 1 90 ? 4.780 15.255 3.505 1.00 75.31 90 GLY A C 1
ATOM 714 O O . GLY A 1 90 ? 4.025 16.069 2.979 1.00 75.31 90 GLY A O 1
ATOM 715 N N . ILE A 1 91 ? 4.818 13.971 3.143 1.00 83.94 91 ILE A N 1
ATOM 716 C CA . ILE A 1 91 ? 4.024 13.411 2.050 1.00 83.94 91 ILE A CA 1
ATOM 717 C C . ILE A 1 91 ? 2.590 13.192 2.517 1.00 83.94 91 ILE A C 1
ATOM 719 O O . ILE A 1 91 ? 2.359 12.518 3.523 1.00 83.94 91 ILE A O 1
ATOM 723 N N . GLN A 1 92 ? 1.640 13.719 1.750 1.00 85.00 92 GLN A N 1
ATOM 724 C CA . GLN A 1 92 ? 0.232 13.352 1.864 1.00 85.00 92 GLN A CA 1
ATOM 725 C C . GLN A 1 92 ? 0.015 12.089 1.037 1.00 85.00 92 GLN A C 1
ATOM 727 O O . GLN A 1 92 ? 0.290 12.056 -0.163 1.00 85.00 92 GLN A O 1
ATOM 732 N N . TRP A 1 93 ? -0.424 11.022 1.687 1.00 87.62 93 TRP A N 1
ATOM 733 C CA . TRP A 1 93 ? -0.440 9.679 1.109 1.00 87.62 93 TRP A CA 1
ATOM 734 C C . TRP A 1 93 ? -1.776 8.967 1.315 1.00 87.62 93 TRP A C 1
ATOM 736 O O . TRP A 1 93 ? -2.072 8.026 0.584 1.00 87.62 93 TRP A O 1
ATOM 746 N N . GLY A 1 94 ? -2.602 9.422 2.257 1.00 86.88 94 GLY A N 1
ATOM 747 C CA . GLY A 1 94 ? -3.909 8.857 2.559 1.00 86.88 94 GLY A CA 1
ATOM 748 C C . GLY A 1 94 ? -4.807 8.844 1.333 1.00 86.88 94 GLY A C 1
ATOM 749 O O . GLY A 1 94 ? -5.288 7.784 0.944 1.00 86.88 94 GLY A O 1
ATOM 750 N N . SER A 1 95 ? -4.934 9.980 0.643 1.00 86.81 95 SER A N 1
ATOM 751 C CA . SER A 1 95 ? -5.752 10.088 -0.574 1.00 86.81 95 SER A CA 1
ATOM 752 C C . SER A 1 95 ? -5.314 9.135 -1.693 1.00 86.81 95 SER A C 1
ATOM 754 O O . SER A 1 95 ? -6.163 8.642 -2.432 1.00 86.81 95 SER A O 1
ATOM 756 N N . CYS A 1 96 ? -4.021 8.811 -1.792 1.00 90.06 96 CYS A N 1
ATOM 757 C CA . CYS A 1 96 ? -3.492 7.859 -2.774 1.00 90.06 96 CYS A CA 1
ATOM 758 C C . CYS A 1 96 ? -4.053 6.447 -2.573 1.00 90.06 96 CYS A C 1
ATOM 760 O O . CYS A 1 96 ? -4.230 5.716 -3.538 1.00 90.06 96 CYS A O 1
ATOM 762 N N . VAL A 1 97 ? -4.377 6.055 -1.341 1.00 92.50 97 VAL A N 1
ATOM 763 C CA . VAL A 1 97 ? -4.893 4.709 -1.052 1.00 92.50 97 VAL A CA 1
ATOM 764 C C . VAL A 1 97 ? -6.392 4.680 -0.760 1.00 92.50 97 VAL A C 1
ATOM 766 O O . VAL A 1 97 ? -6.980 3.605 -0.860 1.00 92.50 97 VAL A O 1
ATOM 769 N N . THR A 1 98 ? -7.015 5.818 -0.431 1.00 92.94 98 THR A N 1
ATOM 770 C CA . THR A 1 98 ? -8.445 5.908 -0.070 1.00 92.94 98 THR A CA 1
ATOM 771 C C . THR A 1 98 ? -9.352 6.493 -1.149 1.00 92.94 98 THR A C 1
ATOM 773 O O . THR A 1 98 ? -10.570 6.380 -1.023 1.00 92.94 98 THR A O 1
ATOM 776 N N . SER A 1 99 ? -8.804 7.104 -2.205 1.00 90.12 99 SER A N 1
ATOM 777 C CA . SER A 1 99 ? -9.628 7.642 -3.296 1.00 90.12 99 SER A CA 1
ATOM 778 C C . SER A 1 99 ? -10.439 6.541 -3.986 1.00 90.12 99 SER A C 1
ATOM 780 O O . SER A 1 99 ? -9.960 5.408 -4.102 1.00 90.12 99 SER A O 1
ATOM 782 N N . PRO A 1 100 ? -11.644 6.844 -4.504 1.00 85.62 100 PRO A N 1
ATOM 783 C CA . PRO A 1 100 ? -12.433 5.828 -5.167 1.00 85.62 100 PRO A CA 1
ATOM 784 C C . PRO A 1 100 ? -11.711 5.190 -6.367 1.00 85.62 100 PRO A C 1
ATOM 786 O O . PRO A 1 100 ? -11.256 5.888 -7.269 1.00 85.62 100 PRO A O 1
ATOM 789 N N . GLY A 1 101 ? -11.598 3.861 -6.384 1.00 84.88 101 GLY A N 1
ATOM 790 C CA . GLY A 1 101 ? -10.910 3.090 -7.418 1.00 84.88 101 GLY A CA 1
ATOM 791 C C . GLY A 1 101 ? -9.394 3.002 -7.227 1.00 84.88 101 GLY A C 1
ATOM 792 O O . GLY A 1 101 ? -8.714 2.428 -8.076 1.00 84.88 101 GLY A O 1
ATOM 793 N N . ALA A 1 102 ? -8.848 3.551 -6.138 1.00 91.81 102 ALA A N 1
ATOM 794 C CA . ALA A 1 102 ? -7.424 3.487 -5.849 1.00 91.81 102 ALA A CA 1
ATOM 795 C C . ALA A 1 102 ? -6.992 2.068 -5.456 1.00 91.81 102 ALA A C 1
ATOM 797 O O . ALA A 1 102 ? -7.475 1.510 -4.469 1.00 91.81 102 ALA A O 1
ATOM 798 N N . PHE A 1 103 ? -6.041 1.507 -6.210 1.00 94.25 103 PHE A N 1
ATOM 799 C CA . PHE A 1 103 ? -5.504 0.160 -6.009 1.00 94.25 103 PHE A CA 1
ATOM 800 C C . PHE A 1 103 ? -6.596 -0.899 -5.746 1.00 94.25 103 PHE A C 1
ATOM 802 O O . PHE A 1 103 ? -6.749 -1.384 -4.616 1.00 94.25 103 PHE A O 1
ATOM 809 N N . PRO A 1 104 ? -7.376 -1.268 -6.776 1.00 93.88 104 PRO A N 1
ATOM 810 C CA . PRO A 1 104 ? -8.504 -2.185 -6.621 1.00 93.88 104 PRO A CA 1
ATOM 811 C C . PRO A 1 104 ? -8.085 -3.586 -6.147 1.00 93.88 104 PRO A C 1
ATOM 813 O O . PRO A 1 104 ? -8.872 -4.264 -5.495 1.00 93.88 104 PRO A O 1
ATOM 816 N N . ALA A 1 105 ? -6.851 -4.016 -6.432 1.00 96.19 105 ALA A N 1
ATOM 817 C CA . ALA A 1 105 ? -6.326 -5.311 -6.001 1.00 96.19 105 ALA A CA 1
ATOM 818 C C . ALA A 1 105 ? -5.633 -5.288 -4.623 1.00 96.19 105 ALA A C 1
ATOM 820 O O . ALA A 1 105 ? -5.211 -6.341 -4.145 1.00 96.19 105 ALA A O 1
ATOM 821 N N . LEU A 1 106 ? -5.491 -4.122 -3.980 1.00 97.50 106 LEU A N 1
ATOM 822 C CA . LEU A 1 106 ? -4.687 -3.977 -2.765 1.00 97.50 106 LEU A CA 1
ATOM 823 C C . LEU A 1 106 ? -5.303 -4.715 -1.578 1.00 97.50 106 LEU A C 1
ATOM 825 O O . LEU A 1 106 ? -6.430 -4.424 -1.177 1.00 97.50 106 LEU A O 1
ATOM 829 N N . LYS A 1 107 ? -4.516 -5.617 -0.986 1.00 97.56 107 LYS A N 1
ATOM 830 C CA . LYS A 1 107 ? -4.863 -6.394 0.212 1.00 97.56 107 LYS A CA 1
ATOM 831 C C . LYS A 1 107 ? -3.979 -6.065 1.402 1.00 97.56 107 LYS A C 1
ATOM 833 O O . LYS A 1 107 ? -4.472 -6.028 2.523 1.00 97.56 107 LYS A O 1
ATOM 838 N N . ASN A 1 108 ? -2.705 -5.771 1.158 1.00 98.19 108 ASN A N 1
ATOM 839 C CA . ASN A 1 108 ? -1.730 -5.524 2.213 1.00 98.19 108 ASN A CA 1
ATOM 840 C C . ASN A 1 108 ? -1.131 -4.129 2.059 1.00 98.19 108 ASN A C 1
ATOM 842 O O . ASN A 1 108 ? -0.530 -3.819 1.027 1.00 98.19 108 ASN A O 1
ATOM 846 N N . LEU A 1 109 ? -1.263 -3.302 3.095 1.00 97.69 109 LEU A N 1
ATOM 847 C CA . LEU A 1 109 ? -0.722 -1.947 3.122 1.00 97.69 109 LEU A CA 1
ATOM 848 C C . LEU A 1 109 ? 0.222 -1.760 4.312 1.00 97.69 109 LEU A C 1
ATOM 850 O O . LEU A 1 109 ? -0.151 -1.919 5.473 1.00 97.69 109 LEU A O 1
ATOM 854 N N . GLY A 1 110 ? 1.451 -1.372 4.000 1.00 96.50 110 GLY A N 1
ATOM 855 C CA . GLY A 1 110 ? 2.484 -1.007 4.954 1.00 96.50 110 GLY A CA 1
ATOM 856 C C . GLY A 1 110 ? 2.886 0.448 4.808 1.00 96.50 110 GLY A C 1
ATOM 857 O O . GLY A 1 110 ? 2.988 0.955 3.689 1.00 96.50 110 GLY A O 1
ATOM 858 N N . VAL A 1 111 ? 3.150 1.130 5.919 1.00 94.75 111 VAL A N 1
ATOM 859 C CA . VAL A 1 111 ? 3.531 2.548 5.882 1.00 94.75 111 VAL A CA 1
ATOM 860 C C . VAL A 1 111 ? 4.614 2.829 6.906 1.00 94.75 111 VAL A C 1
ATOM 862 O O . VAL A 1 111 ? 4.408 2.628 8.097 1.00 94.75 111 VAL A O 1
ATOM 865 N N . SER A 1 112 ? 5.759 3.333 6.463 1.00 92.38 112 SER A N 1
ATOM 866 C CA . SER A 1 112 ? 6.853 3.747 7.342 1.00 92.38 112 SER A CA 1
ATOM 867 C C . SER A 1 112 ? 7.073 5.240 7.225 1.00 92.38 112 SER A C 1
ATOM 869 O O . SER A 1 112 ? 7.207 5.757 6.121 1.00 92.38 112 SER A O 1
ATOM 871 N N . ALA A 1 113 ? 7.205 5.930 8.353 1.00 85.56 113 ALA A N 1
ATOM 872 C CA . ALA A 1 113 ? 7.661 7.315 8.365 1.00 85.56 113 ALA A CA 1
ATOM 873 C C . ALA A 1 113 ? 9.098 7.377 8.885 1.00 85.56 113 ALA A C 1
ATOM 875 O O . ALA A 1 113 ? 9.351 7.140 10.069 1.00 85.56 113 ALA A O 1
ATOM 876 N N . LEU A 1 114 ? 10.050 7.698 8.004 1.00 75.69 114 LEU A N 1
ATOM 877 C CA . LEU A 1 114 ? 11.452 7.853 8.409 1.00 75.69 114 LEU A CA 1
ATOM 878 C C . LEU A 1 114 ? 11.678 9.163 9.178 1.00 75.69 114 LEU A C 1
ATOM 880 O O . LEU A 1 114 ? 12.529 9.210 10.069 1.00 75.69 114 LEU A O 1
ATOM 884 N N . VAL A 1 115 ? 10.904 10.203 8.844 1.00 70.31 115 VAL A N 1
ATOM 885 C CA . VAL A 1 115 ? 10.973 11.553 9.420 1.00 70.31 115 VAL A CA 1
ATOM 886 C C . VAL A 1 115 ? 9.551 12.061 9.680 1.00 70.31 115 VAL A C 1
ATOM 888 O O . VAL A 1 115 ? 8.679 11.895 8.836 1.00 70.31 115 VAL A O 1
ATOM 891 N N . GLY A 1 116 ? 9.302 12.675 10.842 1.00 67.31 116 GLY A N 1
ATOM 892 C CA . GLY A 1 116 ? 8.040 13.3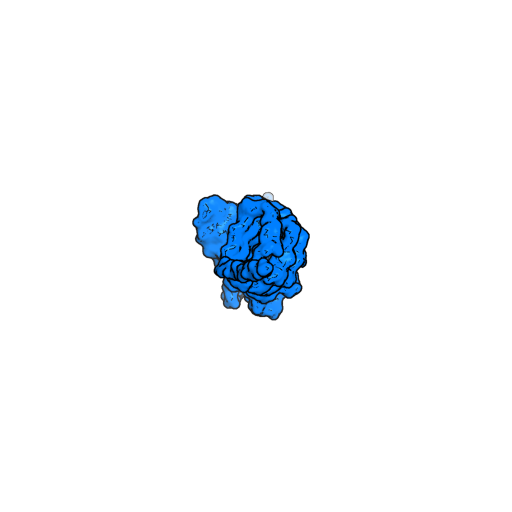83 11.128 1.00 67.31 116 GLY A CA 1
ATOM 893 C C . GLY A 1 116 ? 6.831 12.518 11.511 1.00 67.31 116 GLY A C 1
ATOM 894 O O . GLY A 1 116 ? 5.798 13.069 11.870 1.00 67.31 116 GLY A O 1
ATOM 895 N N . GLY A 1 117 ? 6.965 11.186 11.509 1.00 76.62 117 GLY A N 1
ATOM 896 C CA . GLY A 1 117 ? 5.862 10.275 11.830 1.00 76.62 117 GLY A CA 1
ATOM 897 C C . GLY A 1 117 ? 4.769 10.254 10.752 1.00 76.62 117 GLY A C 1
ATOM 898 O O . GLY A 1 117 ? 4.873 10.914 9.723 1.00 76.62 117 GLY A O 1
ATOM 899 N N . ILE A 1 118 ? 3.731 9.451 10.968 1.00 85.00 118 ILE A N 1
ATOM 900 C CA . ILE A 1 118 ? 2.529 9.430 10.130 1.00 85.00 118 ILE A CA 1
ATOM 901 C C . ILE A 1 118 ? 1.536 10.406 10.756 1.00 85.00 118 ILE A C 1
ATOM 903 O O . ILE A 1 118 ? 1.348 10.392 11.973 1.00 85.00 118 ILE A O 1
ATOM 907 N N . HIS A 1 119 ? 0.911 11.262 9.947 1.00 87.56 119 HIS A N 1
ATOM 908 C CA . HIS A 1 119 ? -0.077 12.193 10.476 1.00 87.56 119 HIS A CA 1
ATOM 909 C C . HIS A 1 119 ? -1.322 11.426 10.972 1.00 87.56 119 HIS A C 1
ATOM 911 O O . HIS A 1 119 ? -1.855 10.603 10.221 1.00 87.56 119 HIS A O 1
ATOM 917 N N . PRO A 1 120 ? -1.818 11.686 12.196 1.00 87.25 120 PRO A N 1
ATOM 918 C CA . PRO A 1 120 ? -2.963 10.974 12.769 1.00 87.25 120 PRO A CA 1
ATOM 919 C C . PRO A 1 120 ? -4.226 10.978 11.891 1.00 87.25 120 PRO A C 1
ATOM 921 O O . PRO A 1 120 ? -4.902 9.958 11.783 1.00 87.25 120 PRO A O 1
ATOM 924 N N . SER A 1 121 ? -4.517 12.088 11.202 1.00 88.62 121 SER A N 1
ATOM 925 C CA . SER A 1 121 ? -5.690 12.182 10.314 1.00 88.62 121 SER A CA 1
ATOM 926 C C . SER A 1 121 ? -5.596 11.289 9.071 1.00 88.62 121 SER A C 1
ATOM 928 O O . SER A 1 121 ? -6.613 10.790 8.597 1.00 88.62 121 SER A O 1
ATOM 930 N N . GLU A 1 122 ? -4.389 11.072 8.539 1.00 89.38 122 GLU A N 1
ATOM 931 C CA . GLU A 1 122 ? -4.171 10.184 7.388 1.00 89.38 122 GLU A CA 1
ATOM 932 C C . GLU A 1 122 ? -4.434 8.734 7.807 1.00 89.38 122 GLU A C 1
ATOM 934 O O . GLU A 1 122 ? -5.095 7.980 7.093 1.00 89.38 122 GLU A O 1
ATOM 939 N N . LEU A 1 123 ? -3.972 8.374 9.011 1.00 89.56 123 LEU A N 1
ATOM 940 C CA . LEU A 1 123 ? -4.230 7.074 9.617 1.00 89.56 123 LEU A CA 1
ATOM 941 C C . LEU A 1 123 ? -5.732 6.850 9.834 1.00 89.56 123 LEU A C 1
ATOM 943 O O . LEU A 1 123 ? -6.254 5.833 9.386 1.00 89.56 123 LEU A O 1
ATOM 947 N N . ASP A 1 124 ? -6.433 7.799 10.464 1.00 90.94 124 ASP A N 1
ATOM 948 C CA . ASP A 1 124 ? -7.885 7.718 10.689 1.00 90.94 124 ASP A CA 1
ATOM 949 C C . ASP A 1 124 ? -8.654 7.533 9.370 1.00 90.94 124 ASP A C 1
ATOM 951 O O . ASP A 1 124 ? -9.478 6.624 9.250 1.00 90.94 124 ASP A O 1
ATOM 955 N N . THR A 1 125 ? -8.306 8.315 8.344 1.00 92.44 125 THR A N 1
ATOM 956 C CA . THR A 1 125 ? -8.935 8.245 7.015 1.00 92.44 125 THR A CA 1
ATOM 957 C C . THR A 1 125 ? -8.808 6.851 6.398 1.00 92.44 125 THR A C 1
ATOM 959 O O . THR A 1 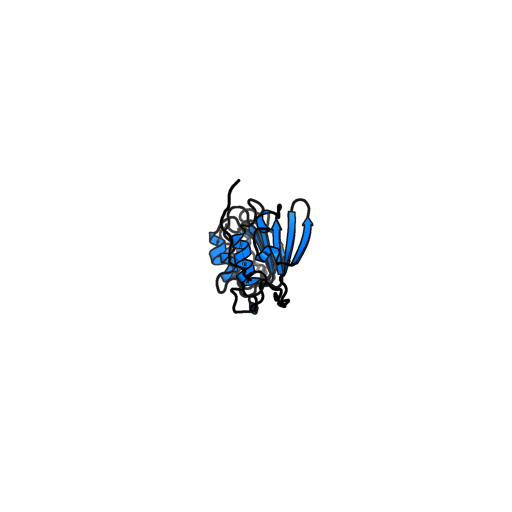125 ? -9.780 6.303 5.871 1.00 92.44 125 THR A O 1
ATOM 962 N N . ILE A 1 126 ? -7.625 6.242 6.478 1.00 93.75 126 ILE A N 1
ATOM 963 C CA . ILE A 1 126 ? -7.375 4.908 5.916 1.00 93.75 126 ILE A CA 1
ATOM 964 C C . ILE A 1 126 ? -8.104 3.839 6.692 1.00 93.75 126 ILE A C 1
ATOM 966 O O . ILE A 1 126 ? -8.719 2.967 6.084 1.00 93.75 126 ILE A O 1
ATOM 970 N N . VAL A 1 127 ? -8.066 3.919 8.019 1.00 93.31 127 VAL A N 1
ATOM 971 C CA . VAL A 1 127 ? -8.743 2.947 8.867 1.00 93.31 127 VAL A CA 1
ATOM 972 C C . VAL A 1 127 ? -10.231 2.917 8.537 1.00 93.31 127 VAL A C 1
ATOM 974 O O . VAL A 1 127 ? -10.764 1.850 8.232 1.00 93.31 127 VAL A O 1
ATOM 977 N N . ARG A 1 128 ? -10.877 4.085 8.487 1.00 93.19 128 ARG A N 1
ATOM 978 C CA . ARG A 1 128 ? -12.302 4.208 8.152 1.00 93.19 128 ARG A CA 1
ATOM 979 C C . ARG A 1 128 ? -12.642 3.705 6.756 1.00 93.19 128 ARG A C 1
ATOM 981 O O . ARG A 1 128 ? -13.691 3.097 6.576 1.00 93.19 128 ARG A O 1
ATOM 988 N N . THR A 1 129 ? -11.757 3.936 5.791 1.00 93.81 129 THR A N 1
ATOM 989 C CA . THR A 1 129 ? -12.042 3.629 4.384 1.00 93.81 129 THR A CA 1
ATOM 990 C C . THR A 1 129 ? -11.677 2.200 3.999 1.00 93.81 129 THR A C 1
ATOM 992 O O . THR A 1 129 ? -12.302 1.638 3.108 1.00 93.81 129 THR A O 1
ATOM 995 N N . ARG A 1 130 ? -10.655 1.595 4.617 1.00 94.38 130 ARG A N 1
ATOM 996 C CA . ARG A 1 130 ? -10.094 0.321 4.140 1.00 94.38 130 ARG A CA 1
ATOM 997 C C . ARG A 1 130 ? -9.816 -0.722 5.209 1.00 94.38 130 ARG A C 1
ATOM 999 O O . ARG A 1 130 ? -9.506 -1.844 4.839 1.00 94.38 130 ARG A O 1
ATOM 1006 N N . CYS A 1 131 ? -9.927 -0.414 6.497 1.00 94.00 131 CYS A N 1
ATOM 1007 C CA . CYS A 1 131 ? -9.642 -1.400 7.546 1.00 94.00 131 CYS A CA 1
ATOM 1008 C C . CYS A 1 131 ? -10.887 -1.808 8.335 1.00 94.00 131 CYS A C 1
ATOM 1010 O O . CYS A 1 131 ? -10.970 -2.939 8.811 1.00 94.00 131 CYS A O 1
ATOM 1012 N N . LEU A 1 132 ? -11.845 -0.894 8.501 1.00 93.25 132 LEU A N 1
ATOM 1013 C CA . LEU A 1 132 ? -13.063 -1.173 9.250 1.00 93.25 132 LEU A CA 1
ATOM 1014 C C . LEU A 1 132 ? -14.044 -2.013 8.418 1.00 93.25 132 LEU A C 1
ATOM 1016 O O . LEU A 1 132 ? -14.302 -1.669 7.265 1.00 93.25 132 LEU A O 1
ATOM 1020 N N . PRO A 1 133 ? -14.665 -3.051 9.006 1.00 91.38 133 PRO A N 1
ATOM 1021 C CA . PRO A 1 133 ? -15.756 -3.790 8.373 1.00 91.38 133 PRO A CA 1
ATOM 1022 C C . PRO A 1 133 ? -16.857 -2.860 7.842 1.00 91.38 133 PRO A C 1
ATOM 1024 O O . PRO A 1 133 ? -17.140 -1.827 8.447 1.00 91.38 133 PRO A O 1
ATOM 1027 N N . VAL A 1 134 ? -17.529 -3.235 6.748 1.00 91.62 134 VAL A N 1
ATOM 1028 C CA . VAL A 1 134 ? -18.576 -2.404 6.103 1.00 91.62 134 VAL A CA 1
ATOM 1029 C C . VAL A 1 134 ? -19.726 -2.048 7.063 1.00 91.62 134 VAL A C 1
ATOM 1031 O O . VAL A 1 134 ? -20.315 -0.979 6.973 1.00 91.62 134 VAL A O 1
ATOM 1034 N N . ASN A 1 135 ? -20.037 -2.922 8.020 1.00 89.94 135 ASN A N 1
ATOM 1035 C CA . ASN A 1 135 ? -21.077 -2.720 9.036 1.00 89.94 135 ASN A CA 1
ATOM 1036 C C . ASN A 1 135 ? -20.606 -1.929 10.275 1.00 89.94 135 ASN A C 1
ATOM 1038 O O . ASN A 1 135 ? -21.383 -1.735 11.215 1.00 89.94 135 ASN A O 1
ATOM 1042 N N . HIS A 1 136 ? -19.345 -1.502 10.328 1.00 89.38 136 HIS A N 1
ATOM 1043 C CA . HIS A 1 136 ? -18.837 -0.695 11.431 1.00 89.38 136 HIS A CA 1
ATOM 1044 C C . HIS A 1 136 ? -19.360 0.752 11.315 1.00 89.38 136 HIS A C 1
ATOM 1046 O O . HIS A 1 136 ? -19.268 1.337 10.238 1.00 89.38 136 HIS A O 1
ATOM 1052 N N . PRO A 1 137 ? -19.843 1.391 12.400 1.00 89.25 137 PRO A N 1
ATOM 1053 C CA . PRO A 1 137 ? -20.488 2.713 12.334 1.00 89.25 137 PRO A CA 1
ATOM 1054 C C . PRO A 1 137 ? -19.573 3.847 11.848 1.00 89.25 137 PRO A C 1
ATOM 1056 O O . PRO A 1 137 ? -20.053 4.865 11.364 1.00 89.25 137 PRO A O 1
ATOM 1059 N N . LEU A 1 138 ? -18.257 3.685 12.001 1.00 91.31 138 LEU A N 1
ATOM 1060 C CA . LEU A 1 138 ? -17.252 4.638 11.509 1.00 91.31 138 LEU A CA 1
ATOM 1061 C C . LEU A 1 138 ? -16.702 4.288 10.118 1.00 91.31 138 LEU A C 1
ATOM 1063 O O . LEU A 1 138 ? -15.864 5.035 9.614 1.00 91.31 138 LEU A O 1
ATOM 1067 N N . SER A 1 139 ? -17.114 3.159 9.532 1.00 92.81 139 SER A N 1
ATOM 1068 C CA . SER A 1 139 ? -16.661 2.757 8.201 1.00 92.81 139 SER A CA 1
ATOM 1069 C C . SER A 1 139 ? -17.246 3.678 7.139 1.00 92.81 139 SER A C 1
ATOM 1071 O O . SER A 1 139 ? -18.412 4.066 7.203 1.00 92.81 139 SER A O 1
ATOM 1073 N N . THR A 1 140 ? -16.422 4.035 6.161 1.00 93.62 140 THR A N 1
ATOM 1074 C CA . THR A 1 140 ? -16.825 4.827 4.993 1.00 93.62 140 THR A CA 1
ATOM 1075 C C . THR A 1 140 ? -16.856 3.992 3.715 1.00 93.62 140 THR A C 1
ATOM 1077 O O . THR A 1 140 ? -17.277 4.498 2.675 1.00 93.62 140 THR A O 1
ATOM 1080 N N . THR A 1 141 ? -16.438 2.720 3.766 1.00 91.75 141 THR A N 1
ATOM 1081 C CA . THR A 1 141 ? -16.541 1.824 2.611 1.00 91.75 141 THR A CA 1
ATOM 1082 C C . THR A 1 141 ? -17.940 1.236 2.473 1.00 91.75 141 THR A C 1
ATOM 1084 O O . THR A 1 141 ? -18.627 0.951 3.451 1.00 91.75 141 THR A O 1
ATOM 1087 N N . THR A 1 142 ? -18.343 1.015 1.227 1.00 91.25 142 THR A N 1
ATOM 1088 C CA . THR A 1 142 ? -19.566 0.286 0.866 1.00 91.25 142 THR A CA 1
ATOM 1089 C C . THR A 1 142 ? -19.265 -1.055 0.194 1.00 91.25 142 THR A C 1
ATOM 1091 O O . THR A 1 142 ? -20.176 -1.860 0.013 1.00 91.25 142 THR A O 1
ATOM 1094 N N . ASP A 1 143 ? -17.997 -1.324 -0.135 1.00 90.81 143 ASP A N 1
ATOM 1095 C CA . ASP A 1 143 ? -17.555 -2.521 -0.846 1.00 90.81 143 ASP A CA 1
ATOM 1096 C C . ASP A 1 143 ? -16.561 -3.318 0.022 1.00 90.81 143 ASP A C 1
ATOM 1098 O O . ASP A 1 143 ? -15.467 -2.825 0.326 1.00 90.81 143 ASP A O 1
ATOM 1102 N N . PRO A 1 144 ? -16.900 -4.556 0.432 1.00 90.50 144 PRO A N 1
ATOM 1103 C CA . PRO A 1 144 ? -16.007 -5.380 1.239 1.00 90.50 144 PRO A CA 1
ATOM 1104 C C . PRO A 1 144 ? -14.742 -5.813 0.485 1.00 90.50 144 PRO A C 1
ATOM 1106 O O . PRO A 1 144 ? -13.736 -6.117 1.123 1.00 90.50 144 PRO A O 1
ATOM 1109 N N . SER A 1 145 ? -14.744 -5.828 -0.853 1.00 90.19 145 SER A N 1
ATOM 1110 C CA . SER A 1 145 ? -13.570 -6.221 -1.642 1.00 90.19 145 SER A CA 1
ATOM 1111 C C . SER A 1 145 ? -12.398 -5.239 -1.509 1.00 90.19 145 SER A C 1
ATOM 1113 O O . SER A 1 145 ? -11.247 -5.626 -1.735 1.00 90.19 145 SER A O 1
ATOM 1115 N N . TRP A 1 146 ? -12.684 -4.004 -1.079 1.00 90.75 146 TRP A N 1
ATOM 1116 C CA . TRP A 1 146 ? -11.705 -2.939 -0.849 1.00 90.75 146 TRP A CA 1
ATOM 1117 C C . TRP A 1 146 ? -11.030 -2.982 0.514 1.00 90.75 146 TRP A C 1
ATOM 1119 O O . TRP A 1 146 ? -10.059 -2.244 0.727 1.00 90.75 146 TRP A O 1
ATOM 1129 N N . LEU A 1 147 ? -11.537 -3.810 1.424 1.00 93.88 147 LEU A N 1
ATOM 1130 C CA . LEU A 1 147 ? -10.943 -3.963 2.738 1.00 93.88 147 LEU A CA 1
ATOM 1131 C C . LEU A 1 147 ? -9.553 -4.592 2.624 1.00 93.88 147 LEU A C 1
ATOM 1133 O O . LEU A 1 147 ? -9.327 -5.530 1.856 1.00 93.88 147 LEU A O 1
ATOM 1137 N N . LEU A 1 148 ? -8.628 -4.044 3.404 1.00 95.88 148 LEU A N 1
ATOM 1138 C CA . LEU A 1 148 ? -7.295 -4.579 3.593 1.00 95.88 148 LEU A CA 1
ATOM 1139 C C . LEU A 1 148 ? -7.380 -5.826 4.470 1.00 95.88 148 LEU A C 1
ATOM 1141 O O . LEU A 1 148 ? -8.051 -5.839 5.502 1.00 95.88 148 LEU A O 1
ATOM 1145 N N . GLU A 1 149 ? -6.659 -6.860 4.060 1.00 95.38 149 GLU A N 1
ATOM 1146 C CA . GLU A 1 149 ? -6.424 -8.063 4.856 1.00 95.38 149 GLU A CA 1
ATOM 1147 C C . GLU A 1 149 ? -5.354 -7.796 5.917 1.00 95.38 149 GLU A C 1
ATOM 1149 O O . GLU A 1 149 ? -5.455 -8.271 7.049 1.00 95.38 149 GLU A O 1
ATOM 1154 N N . GLU A 1 150 ? -4.349 -6.985 5.573 1.00 96.69 150 GLU A N 1
ATOM 1155 C CA . GLU A 1 150 ? -3.294 -6.578 6.490 1.00 96.69 150 GLU A CA 1
ATOM 1156 C C . GLU A 1 150 ? -3.003 -5.079 6.372 1.00 96.69 150 GLU A C 1
ATOM 1158 O O . GLU A 1 150 ? -2.753 -4.543 5.288 1.00 96.69 150 GLU A O 1
ATOM 1163 N N . PHE A 1 151 ? -2.972 -4.403 7.520 1.00 96.25 151 PHE A N 1
ATOM 1164 C CA . PHE A 1 151 ? -2.508 -3.028 7.628 1.00 96.25 151 PHE A CA 1
ATOM 1165 C C . PHE A 1 151 ? -1.472 -2.905 8.744 1.00 96.25 151 PHE A C 1
ATOM 1167 O O . PHE A 1 151 ? -1.693 -3.346 9.877 1.00 96.25 151 PHE A O 1
ATOM 1174 N N . PHE A 1 152 ? -0.329 -2.293 8.435 1.00 95.38 152 PHE A N 1
ATOM 1175 C CA . PHE A 1 152 ? 0.689 -2.002 9.435 1.00 95.38 152 PHE A CA 1
ATOM 1176 C C . PHE A 1 152 ? 1.332 -0.632 9.247 1.00 95.38 152 PHE A C 1
ATOM 1178 O O . PHE A 1 152 ? 1.481 -0.122 8.135 1.00 95.38 152 PHE A O 1
ATOM 1185 N N . ILE A 1 153 ? 1.800 -0.079 10.363 1.00 93.94 153 ILE A N 1
ATOM 1186 C CA . ILE A 1 153 ? 2.630 1.123 10.393 1.00 93.94 153 ILE A CA 1
ATOM 1187 C C . ILE A 1 153 ? 3.993 0.822 11.017 1.00 93.94 153 ILE A C 1
ATOM 1189 O O . ILE A 1 153 ? 4.106 0.018 11.941 1.00 93.94 153 ILE A O 1
ATOM 1193 N N . GLU A 1 154 ? 5.039 1.480 10.532 1.00 93.12 154 GLU A N 1
ATOM 1194 C CA . GLU A 1 154 ? 6.380 1.442 11.106 1.00 93.12 154 GLU A CA 1
ATOM 1195 C C . GLU A 1 154 ? 6.762 2.834 11.604 1.00 93.12 154 GLU A C 1
ATOM 1197 O O . GLU A 1 154 ? 6.915 3.786 10.830 1.00 93.12 154 GLU A O 1
ATOM 1202 N N . VAL A 1 155 ? 6.908 2.957 12.921 1.00 89.06 155 VAL A N 1
ATOM 1203 C CA . VAL A 1 155 ? 7.050 4.246 13.607 1.00 89.06 155 VAL A CA 1
ATOM 1204 C C . VAL A 1 155 ? 8.080 4.156 14.731 1.00 89.06 155 VAL A C 1
ATOM 1206 O O . VAL A 1 155 ? 8.285 3.098 15.324 1.00 89.06 155 VAL A O 1
ATOM 1209 N N . ARG A 1 156 ? 8.729 5.281 15.055 1.00 86.81 156 ARG A N 1
ATOM 1210 C CA . ARG A 1 156 ? 9.665 5.367 16.197 1.00 86.81 156 ARG A CA 1
ATOM 1211 C C . ARG A 1 156 ? 8.963 5.618 17.530 1.00 86.81 156 ARG A C 1
ATOM 1213 O O . ARG A 1 156 ? 9.432 5.176 18.572 1.00 86.81 156 ARG A O 1
ATOM 1220 N N . LYS A 1 157 ? 7.863 6.373 17.504 1.00 82.38 157 LYS A N 1
ATOM 1221 C CA . LYS A 1 157 ? 7.100 6.792 18.687 1.00 82.38 157 LYS A CA 1
ATOM 1222 C C . LYS A 1 157 ? 5.621 6.508 18.458 1.00 82.38 157 LYS A C 1
ATOM 1224 O O . LYS A 1 157 ? 5.118 6.804 17.380 1.00 82.38 157 LYS A O 1
ATOM 1229 N N . MET A 1 158 ? 4.955 5.948 19.467 1.00 79.50 158 MET A N 1
ATOM 1230 C CA . MET A 1 158 ? 3.537 5.570 19.387 1.00 79.50 158 MET A CA 1
ATOM 1231 C C . MET A 1 158 ? 2.583 6.634 19.942 1.00 79.50 158 MET A C 1
ATOM 1233 O O . MET A 1 158 ? 1.454 6.707 19.475 1.00 79.50 158 MET A O 1
ATOM 1237 N N . GLY A 1 159 ? 3.041 7.486 20.869 1.00 79.31 159 GLY A N 1
ATOM 1238 C CA . GLY A 1 159 ? 2.159 8.382 21.632 1.00 79.31 159 GLY A CA 1
ATOM 1239 C C . GLY A 1 159 ? 1.269 9.301 20.787 1.00 79.31 159 GLY A C 1
ATOM 1240 O O . GLY A 1 159 ? 0.131 9.541 21.152 1.00 79.31 159 GLY A O 1
ATOM 1241 N N . GLN A 1 160 ? 1.726 9.732 19.606 1.00 79.31 160 GLN A N 1
ATOM 1242 C CA . GLN A 1 160 ? 0.931 10.595 18.719 1.00 79.31 160 GLN A CA 1
ATOM 1243 C C . GLN A 1 160 ? -0.303 9.916 18.096 1.00 79.31 160 GLN A C 1
ATOM 1245 O O . GLN A 1 160 ? -1.143 10.595 17.518 1.00 79.31 160 GLN A O 1
ATOM 1250 N N . TYR A 1 161 ? -0.399 8.585 18.156 1.00 80.75 161 TYR A N 1
ATOM 1251 C CA . TYR A 1 161 ? -1.534 7.831 17.611 1.00 80.75 161 TYR A CA 1
ATOM 1252 C C . TYR A 1 161 ? -2.549 7.445 18.685 1.00 80.75 161 TYR A C 1
ATOM 1254 O O . TYR A 1 161 ? -3.671 7.076 18.354 1.00 80.75 161 TYR A O 1
ATOM 1262 N N . GLU A 1 162 ? -2.176 7.532 19.964 1.00 82.44 162 GLU A N 1
ATOM 1263 C CA . GLU A 1 162 ? -3.043 7.168 21.092 1.00 82.44 162 GLU A CA 1
ATOM 1264 C C . GLU A 1 162 ? -4.214 8.149 21.272 1.00 82.44 162 GLU A C 1
ATOM 1266 O O . GLU A 1 162 ? -5.198 7.822 21.924 1.00 82.44 162 GLU A O 1
ATOM 1271 N N . GLU A 1 163 ? -4.148 9.314 20.626 1.00 79.25 163 GLU A N 1
ATOM 1272 C CA . GLU A 1 163 ? -5.230 10.303 20.567 1.00 79.25 163 GLU A CA 1
ATOM 1273 C C . GLU A 1 163 ? -6.273 10.002 19.470 1.00 79.25 163 GLU A C 1
ATOM 1275 O O . GLU A 1 163 ? -7.282 10.694 19.366 1.00 79.25 163 GLU A O 1
ATOM 1280 N N . VAL A 1 164 ? -6.053 8.980 18.631 1.00 80.75 164 VAL A N 1
ATOM 1281 C CA . VAL A 1 164 ? -6.967 8.609 17.541 1.00 80.75 164 VAL A CA 1
ATOM 1282 C C . VAL A 1 164 ? -7.890 7.476 17.989 1.00 80.75 164 VAL A C 1
ATOM 1284 O O . VAL A 1 164 ? -7.447 6.339 18.160 1.00 80.75 164 VAL A O 1
ATOM 1287 N N . ASP A 1 165 ? -9.193 7.747 18.097 1.00 82.81 165 ASP A N 1
ATOM 1288 C CA . ASP A 1 165 ? -10.200 6.784 18.580 1.00 82.81 165 ASP A CA 1
ATOM 1289 C C . ASP A 1 165 ? -10.147 5.433 17.854 1.00 82.81 165 ASP A C 1
ATOM 1291 O O . ASP A 1 165 ? -10.122 4.371 18.482 1.00 82.81 165 ASP A O 1
ATOM 1295 N N . VAL A 1 166 ? -10.085 5.456 16.518 1.00 81.62 166 VAL A N 1
ATOM 1296 C CA . VAL A 1 166 ? -10.053 4.221 15.722 1.00 81.62 166 VAL A CA 1
ATOM 1297 C C . VAL A 1 166 ? -8.754 3.443 15.926 1.00 81.62 166 VAL A C 1
ATOM 1299 O O . VAL A 1 166 ? -8.769 2.216 15.907 1.00 81.62 166 VAL A O 1
ATOM 1302 N N . TYR A 1 167 ? -7.635 4.121 16.193 1.00 85.12 167 TYR A N 1
ATOM 1303 C CA . TYR A 1 167 ? -6.385 3.456 16.555 1.00 85.12 167 TYR A CA 1
ATOM 1304 C C . TYR A 1 167 ? -6.495 2.805 17.936 1.00 85.12 167 TYR A C 1
ATOM 1306 O O . TYR A 1 167 ? -6.036 1.677 18.125 1.00 85.12 167 TYR A O 1
ATOM 1314 N N . MET A 1 168 ? -7.137 3.465 18.901 1.00 86.38 168 MET A N 1
ATOM 1315 C CA . MET A 1 168 ? -7.328 2.922 20.248 1.00 86.38 168 MET A CA 1
ATOM 1316 C C . MET A 1 168 ? -8.196 1.661 20.258 1.00 86.38 168 MET A C 1
ATOM 1318 O O . MET A 1 168 ? -7.878 0.724 20.987 1.00 86.38 168 MET A O 1
ATOM 1322 N N . GLN A 1 169 ? -9.195 1.581 19.379 1.00 86.88 169 GLN A N 1
ATOM 1323 C CA . GLN A 1 169 ? -10.054 0.401 19.206 1.00 86.88 169 GLN A CA 1
ATOM 1324 C C . GLN A 1 169 ? -9.354 -0.791 18.527 1.00 86.88 169 GLN A C 1
ATOM 1326 O O . GLN A 1 169 ? -9.853 -1.914 18.593 1.00 86.88 169 GLN A O 1
ATOM 1331 N N . ALA A 1 170 ? -8.209 -0.572 17.874 1.00 89.88 170 ALA A N 1
ATOM 1332 C CA . ALA A 1 170 ? -7.500 -1.626 17.159 1.00 89.88 170 ALA A CA 1
ATOM 1333 C C . ALA A 1 170 ? -6.831 -2.627 18.112 1.00 89.88 170 ALA A C 1
ATOM 1335 O O . ALA A 1 170 ? -6.152 -2.238 19.074 1.00 89.88 170 ALA A O 1
ATOM 1336 N N . THR A 1 171 ? -6.907 -3.913 17.767 1.00 91.88 171 THR A N 1
ATOM 1337 C CA . THR A 1 171 ? -5.983 -4.929 18.277 1.00 91.88 171 THR A CA 1
ATOM 1338 C C . THR A 1 171 ? -4.611 -4.692 17.650 1.00 91.88 171 THR A C 1
ATOM 1340 O O . THR A 1 171 ? -4.490 -4.504 16.440 1.00 91.88 171 THR A O 1
ATOM 1343 N N . LYS A 1 172 ? -3.569 -4.662 18.487 1.00 92.62 172 LYS A N 1
ATOM 1344 C CA . LYS A 1 172 ? -2.207 -4.288 18.086 1.00 92.62 172 LYS A CA 1
ATOM 1345 C C . LYS A 1 172 ? -1.279 -5.481 18.258 1.00 92.62 172 LYS A C 1
ATOM 1347 O O . LYS A 1 172 ? -1.115 -5.977 19.370 1.00 92.62 172 LYS A O 1
ATOM 1352 N N . ARG A 1 173 ? -0.617 -5.901 17.179 1.00 94.38 173 ARG A N 1
ATOM 1353 C CA . ARG A 1 173 ? 0.535 -6.813 17.248 1.00 94.38 173 ARG A CA 1
ATOM 1354 C C . ARG A 1 173 ? 1.795 -6.021 16.935 1.00 94.38 173 ARG A C 1
ATOM 1356 O O . ARG A 1 173 ? 1.967 -5.548 15.814 1.00 94.38 173 ARG A O 1
ATOM 1363 N N . ILE A 1 174 ? 2.666 -5.881 17.928 1.00 92.88 174 ILE A N 1
ATOM 1364 C CA . ILE A 1 174 ? 3.887 -5.079 17.828 1.00 92.88 174 ILE A CA 1
ATOM 1365 C C . ILE A 1 174 ? 5.081 -6.009 17.624 1.00 92.88 174 ILE A C 1
ATOM 1367 O O . ILE A 1 174 ? 5.293 -6.935 18.402 1.00 92.88 174 ILE A O 1
ATOM 1371 N N . VAL A 1 175 ? 5.862 -5.742 16.582 1.00 93.38 175 VAL A N 1
ATOM 1372 C CA . VAL A 1 175 ? 7.155 -6.374 16.320 1.00 93.38 175 VAL A CA 1
ATOM 1373 C C . VAL A 1 175 ? 8.226 -5.297 16.439 1.00 93.38 175 VAL A C 1
ATOM 1375 O O . VAL A 1 175 ? 8.226 -4.313 15.694 1.00 93.38 175 VAL A O 1
ATOM 1378 N N . GLU A 1 176 ? 9.123 -5.458 17.406 1.00 88.12 176 GLU A N 1
ATOM 1379 C CA . GLU A 1 176 ? 10.216 -4.515 17.635 1.00 88.12 176 GLU A CA 1
ATOM 1380 C C . GLU A 1 176 ? 11.411 -4.850 16.733 1.00 88.12 176 GLU A C 1
ATOM 1382 O O . GLU A 1 176 ? 11.837 -5.999 16.647 1.00 88.12 176 GLU A O 1
ATOM 1387 N N . SER A 1 177 ? 11.949 -3.841 16.044 1.00 79.19 177 SER A N 1
ATOM 1388 C CA . SER A 1 177 ? 13.116 -3.969 15.170 1.00 79.19 177 SER A CA 1
ATOM 1389 C C . SER A 1 177 ? 14.026 -2.754 15.347 1.00 79.19 177 SER A C 1
ATOM 1391 O O . SER A 1 177 ? 13.936 -1.755 14.625 1.00 79.19 177 SER A O 1
ATOM 1393 N N . GLY A 1 178 ? 14.921 -2.832 16.333 1.00 84.75 178 GLY A N 1
ATOM 1394 C CA . GLY A 1 178 ? 15.802 -1.725 16.699 1.00 84.75 178 GLY A CA 1
ATOM 1395 C C . GLY A 1 178 ? 15.009 -0.520 17.211 1.00 84.75 178 GLY A C 1
ATOM 1396 O O . GLY A 1 178 ? 14.180 -0.650 18.105 1.00 84.75 178 GLY A O 1
ATOM 1397 N N . SER A 1 179 ? 15.254 0.665 16.644 1.00 84.88 179 SER A N 1
ATOM 1398 C CA . SER A 1 179 ? 14.549 1.903 17.019 1.00 84.88 179 SER A CA 1
ATOM 1399 C C . SER A 1 179 ? 13.184 2.080 16.343 1.00 84.88 179 SER A C 1
ATOM 1401 O O . SER A 1 179 ? 12.489 3.061 16.617 1.00 84.88 179 SER A O 1
ATOM 1403 N N . MET A 1 180 ? 12.800 1.157 15.458 1.00 87.25 180 MET A N 1
ATOM 1404 C CA . MET A 1 180 ? 11.513 1.156 14.769 1.00 87.25 180 MET A CA 1
ATOM 1405 C C . MET A 1 180 ? 10.610 0.067 15.345 1.00 87.25 180 MET A C 1
ATOM 1407 O O . MET A 1 180 ? 11.042 -1.058 15.601 1.00 87.25 180 MET A O 1
ATOM 1411 N N . LYS A 1 181 ? 9.329 0.394 15.506 1.00 90.38 181 LYS A N 1
ATOM 1412 C CA . LYS A 1 181 ? 8.283 -0.562 15.869 1.00 90.38 181 LYS A CA 1
ATOM 1413 C C . LYS A 1 181 ? 7.378 -0.767 14.669 1.00 90.38 181 LYS A C 1
ATOM 1415 O O . LYS A 1 181 ? 6.836 0.208 14.150 1.00 90.38 181 LYS A O 1
ATOM 1420 N N . LYS A 1 182 ? 7.211 -2.020 14.249 1.00 93.88 182 LYS A N 1
ATOM 1421 C CA . LYS A 1 182 ? 6.213 -2.418 13.258 1.00 93.88 182 LYS A CA 1
ATOM 1422 C C . LYS A 1 182 ? 4.943 -2.825 13.992 1.00 93.88 182 LYS A C 1
ATOM 1424 O O . LYS A 1 182 ? 4.957 -3.770 14.777 1.00 93.88 182 LYS A O 1
ATOM 1429 N N . ILE A 1 183 ? 3.863 -2.094 13.769 1.00 93.31 183 ILE A N 1
ATOM 1430 C CA . ILE A 1 183 ? 2.593 -2.259 14.469 1.00 93.31 183 ILE A CA 1
ATOM 1431 C C . ILE A 1 183 ? 1.568 -2.711 13.445 1.00 93.31 183 ILE A C 1
ATOM 1433 O O . ILE A 1 183 ? 1.170 -1.937 12.577 1.00 93.31 183 ILE A O 1
ATOM 1437 N N . TYR A 1 184 ? 1.157 -3.967 13.550 1.00 94.94 184 TYR A N 1
ATOM 1438 C CA . TYR A 1 184 ? 0.039 -4.508 12.793 1.00 94.94 184 TYR A CA 1
ATOM 1439 C C . TYR A 1 184 ? -1.256 -4.147 13.513 1.00 94.94 184 TYR A C 1
ATOM 1441 O O . TYR A 1 184 ? -1.356 -4.340 14.730 1.00 94.94 184 TYR A O 1
ATOM 1449 N N . LEU A 1 185 ? -2.217 -3.623 12.760 1.00 93.69 185 LEU A N 1
ATOM 1450 C CA . LEU A 1 185 ? -3.492 -3.142 13.270 1.00 93.69 185 LEU A CA 1
ATOM 1451 C C . LEU A 1 185 ? -4.624 -3.971 12.673 1.00 93.69 185 LEU A C 1
ATOM 1453 O O . LEU A 1 185 ? -4.708 -4.131 11.457 1.00 93.69 185 LEU A O 1
ATOM 1457 N N . SER A 1 186 ? -5.502 -4.474 13.533 1.00 91.88 186 SER A N 1
ATOM 1458 C CA . SER A 1 186 ? -6.729 -5.156 13.130 1.00 91.88 186 SER A CA 1
ATOM 1459 C C . SER A 1 186 ? -7.908 -4.694 13.978 1.00 91.88 186 SER A C 1
ATOM 1461 O O . SER A 1 186 ? -7.744 -4.285 15.130 1.00 91.88 186 SER A O 1
ATOM 1463 N N . TRP A 1 187 ? -9.109 -4.759 13.409 1.00 87.94 187 TRP A N 1
ATOM 1464 C CA . TRP A 1 187 ? -10.345 -4.366 14.080 1.00 87.94 187 TRP A CA 1
ATOM 1465 C C . TRP A 1 187 ? -11.287 -5.562 14.191 1.00 87.94 187 TRP A C 1
ATOM 1467 O O . TRP A 1 187 ? -11.346 -6.375 13.266 1.00 87.94 187 TRP A O 1
ATOM 1477 N N . PRO A 1 188 ? -12.010 -5.694 15.313 1.00 76.31 188 PRO A N 1
ATOM 1478 C CA . PRO A 1 188 ? -12.980 -6.764 15.480 1.00 76.31 188 PRO A CA 1
ATOM 1479 C C . PRO A 1 188 ? -14.103 -6.639 14.441 1.00 76.31 188 PRO A C 1
ATOM 1481 O O . PRO A 1 188 ? -14.646 -5.560 14.210 1.00 76.31 188 PRO A O 1
ATOM 1484 N N . THR A 1 189 ? -14.443 -7.762 13.813 1.00 67.19 189 THR A N 1
ATOM 1485 C CA . THR A 1 189 ? -15.520 -7.889 12.816 1.00 67.19 189 THR A CA 1
ATOM 1486 C C . THR A 1 189 ? -16.903 -8.024 13.443 1.00 67.19 189 THR A C 1
ATOM 1488 O O . THR A 1 189 ? -17.908 -7.704 12.809 1.00 67.19 189 THR A O 1
ATOM 1491 N N . GLU A 1 190 ? -16.965 -8.459 14.699 1.00 57.94 190 GLU A N 1
ATOM 1492 C CA . GLU A 1 190 ? -18.198 -8.559 15.465 1.00 57.94 190 GLU A CA 1
ATOM 1493 C C . GLU A 1 190 ? -18.336 -7.337 16.367 1.00 57.94 190 GLU A C 1
ATOM 1495 O O . GLU A 1 190 ? -17.457 -7.031 17.178 1.00 57.94 190 GLU A O 1
ATOM 1500 N N . GLN A 1 191 ? -19.466 -6.638 16.247 1.00 48.91 191 GLN A N 1
ATOM 1501 C CA . GLN A 1 191 ? -19.897 -5.722 17.289 1.00 48.91 191 GLN A CA 1
ATOM 1502 C C . GLN A 1 191 ? -20.140 -6.565 18.545 1.00 48.91 191 GLN A C 1
ATOM 1504 O O . GLN A 1 191 ? -21.224 -7.112 18.740 1.00 48.91 191 GLN A O 1
ATOM 1509 N N . ALA A 1 192 ? -19.143 -6.665 19.425 1.00 40.19 192 ALA A N 1
ATOM 1510 C CA . ALA A 1 192 ? -19.449 -6.858 20.828 1.00 40.19 192 ALA A CA 1
ATOM 1511 C C . ALA A 1 192 ? -20.402 -5.716 21.174 1.00 40.19 192 ALA A C 1
ATOM 1513 O O . ALA A 1 192 ? -20.012 -4.551 21.096 1.00 40.19 192 ALA A O 1
ATOM 1514 N N . ASN A 1 193 ? -21.668 -6.057 21.422 1.00 36.03 193 ASN A N 1
ATOM 1515 C CA . ASN A 1 193 ? -22.711 -5.139 21.846 1.00 36.03 193 ASN A CA 1
ATOM 1516 C C . ASN A 1 193 ? -22.110 -4.096 22.797 1.00 36.03 193 ASN A C 1
ATOM 1518 O O . ASN A 1 193 ? -21.929 -4.375 23.983 1.00 36.03 193 ASN A O 1
ATOM 1522 N N . PHE A 1 194 ? -21.855 -2.877 22.314 1.00 42.81 194 PHE A N 1
ATOM 1523 C CA . PHE A 1 194 ? -21.669 -1.709 23.172 1.00 42.81 194 PHE A CA 1
ATOM 1524 C C . PHE A 1 194 ? -23.049 -1.304 23.712 1.00 42.81 194 PHE A C 1
ATOM 1526 O O . PHE A 1 194 ? -23.562 -0.211 23.509 1.00 42.81 194 PHE A O 1
ATOM 1533 N N . GLY A 1 195 ? -23.678 -2.260 24.392 1.00 38.84 195 GLY A N 1
ATOM 1534 C CA . GLY A 1 195 ? -24.835 -2.117 25.243 1.00 38.84 195 GLY A CA 1
ATOM 1535 C C . GLY A 1 195 ? -24.375 -2.221 26.688 1.00 38.84 195 GLY A C 1
ATOM 1536 O O . GLY A 1 195 ? -24.711 -3.179 27.370 1.00 38.84 195 GLY A O 1
ATOM 1537 N N . VAL A 1 196 ? -23.623 -1.228 27.171 1.00 36.19 196 VAL A N 1
ATOM 1538 C CA . VAL A 1 196 ? -23.487 -0.973 28.613 1.00 36.19 196 VAL A CA 1
ATOM 1539 C C . VAL A 1 196 ? -23.681 0.520 28.879 1.00 36.19 196 VAL A C 1
ATOM 1541 O O . VAL A 1 196 ? -22.752 1.315 28.907 1.00 36.19 196 VAL A O 1
ATOM 1544 N N . LYS A 1 197 ? -24.964 0.865 29.033 1.00 38.53 197 LYS A N 1
ATOM 1545 C CA . LYS A 1 197 ? -25.542 1.837 29.976 1.00 38.53 197 LYS A CA 1
ATOM 1546 C C . LYS A 1 197 ? -24.683 3.059 30.362 1.00 38.53 197 LYS A C 1
ATOM 1548 O O . LYS A 1 197 ? -24.035 3.057 31.401 1.00 38.53 197 LYS A O 1
ATOM 1553 N N . SER A 1 198 ? -24.907 4.181 29.678 1.00 37.00 198 SER A N 1
ATOM 1554 C CA . SER A 1 198 ? -24.899 5.515 30.302 1.00 37.00 198 SER A CA 1
ATOM 1555 C C . SER A 1 198 ? -26.342 5.982 30.556 1.00 37.00 198 SER A C 1
ATOM 1557 O O . SER A 1 198 ? -26.853 6.934 29.974 1.00 37.00 198 SER A O 1
ATOM 1559 N N . ARG A 1 199 ? -27.061 5.266 31.427 1.00 41.38 199 ARG A N 1
ATOM 1560 C CA . ARG A 1 199 ? -28.310 5.755 32.033 1.00 41.38 199 ARG A CA 1
ATOM 1561 C C . ARG A 1 199 ? -28.311 5.386 33.510 1.00 41.38 199 ARG A C 1
ATOM 1563 O O . ARG A 1 199 ? -28.286 4.198 33.812 1.00 41.38 199 ARG A O 1
ATOM 1570 N N . LEU A 1 200 ? -28.352 6.437 34.337 1.00 36.75 200 LEU A N 1
ATOM 1571 C CA . LEU A 1 200 ? -28.454 6.577 35.806 1.00 36.75 200 LEU A CA 1
ATOM 1572 C C . LEU A 1 200 ? -27.328 7.551 36.214 1.00 36.75 200 LEU A C 1
ATOM 1574 O O . LEU A 1 200 ? -26.175 7.163 36.306 1.00 36.75 200 LEU A O 1
ATOM 1578 N N . ASN A 1 201 ? -27.554 8.865 36.278 1.00 32.47 201 ASN A N 1
ATOM 1579 C CA . ASN A 1 201 ? -28.412 9.499 37.274 1.00 32.47 201 ASN A CA 1
ATOM 1580 C C . ASN A 1 201 ? -29.063 10.790 36.753 1.00 32.47 201 ASN A C 1
ATOM 1582 O O . ASN A 1 201 ? -28.394 11.800 36.551 1.00 32.47 201 ASN A O 1
ATOM 1586 N N . SER A 1 202 ? -30.388 10.778 36.640 1.00 39.88 202 SER A N 1
ATOM 1587 C CA . SER A 1 202 ? -31.216 11.984 36.688 1.00 39.88 202 SER A CA 1
ATOM 1588 C C . SER A 1 202 ? -32.586 11.645 37.276 1.00 39.88 202 SER A C 1
ATOM 1590 O O . SER A 1 202 ? -33.562 11.450 36.566 1.00 39.88 202 SER A O 1
ATOM 1592 N N . ILE A 1 203 ? -32.640 11.561 38.605 1.00 39.50 203 ILE A N 1
ATOM 1593 C CA . ILE A 1 203 ? -33.831 11.812 39.433 1.00 39.50 203 ILE A CA 1
ATOM 1594 C C . ILE A 1 203 ? -33.236 12.448 40.704 1.00 39.50 203 ILE A C 1
ATOM 1596 O O . ILE A 1 203 ? -32.434 11.813 41.372 1.00 39.50 203 ILE A O 1
ATOM 1600 N N . GLY A 1 204 ? -33.408 13.725 41.037 1.00 33.75 204 GLY A N 1
ATOM 1601 C CA . GLY A 1 204 ? -34.629 14.511 40.979 1.00 33.75 204 GLY A CA 1
ATOM 1602 C C . GLY A 1 204 ? -35.259 14.543 42.374 1.00 33.75 204 GLY A C 1
ATOM 1603 O O . GLY A 1 204 ? -36.144 13.743 42.649 1.00 33.75 204 GLY A O 1
ATOM 1604 N N . ARG A 1 205 ? -34.820 15.463 43.243 1.00 37.34 205 ARG A N 1
ATOM 1605 C CA . ARG A 1 205 ? -35.678 16.081 44.269 1.00 37.34 205 ARG A CA 1
ATOM 1606 C C . ARG A 1 205 ? -35.294 17.546 44.454 1.00 37.34 205 ARG A C 1
ATOM 1608 O O . ARG A 1 205 ? -34.231 17.872 44.969 1.00 37.34 205 ARG A O 1
ATOM 1615 N N . LEU A 1 206 ? -36.197 18.379 43.956 1.00 40.00 206 LEU A N 1
ATOM 1616 C CA . LEU A 1 206 ? -36.415 19.776 44.301 1.00 40.00 206 LEU A CA 1
ATOM 1617 C C . LEU A 1 206 ? -37.060 19.892 45.696 1.00 40.00 206 LEU A C 1
ATOM 1619 O O . LEU A 1 206 ? -37.694 18.936 46.149 1.00 40.00 206 LEU A O 1
ATOM 1623 N N . CYS A 1 207 ? -36.968 21.110 46.248 1.00 37.53 207 CYS A N 1
ATOM 1624 C CA . CYS A 1 207 ? -37.706 21.684 47.389 1.00 37.53 207 CYS A CA 1
ATOM 1625 C C . CYS A 1 207 ? -37.233 21.218 48.781 1.00 37.53 207 CYS A C 1
ATOM 1627 O O . CYS A 1 207 ? -37.005 20.037 48.994 1.00 37.53 207 CYS A O 1
ATOM 1629 N N . GLU A 1 208 ? -37.072 22.043 49.816 1.00 40.59 208 GLU A N 1
ATOM 1630 C CA . GLU A 1 208 ? -37.396 23.447 50.113 1.00 40.59 208 GLU A CA 1
ATOM 1631 C C . GLU A 1 208 ? -36.731 23.767 51.474 1.00 40.59 208 GLU A C 1
ATOM 1633 O O . GLU A 1 208 ? -36.555 22.856 52.283 1.00 40.59 208 GLU A O 1
ATOM 1638 N N . GLY A 1 209 ? -36.392 25.028 51.767 1.00 37.81 209 GLY A N 1
ATOM 1639 C CA . GLY A 1 209 ? -36.014 25.430 53.132 1.00 37.81 209 GLY A CA 1
ATOM 1640 C C . GLY A 1 209 ? -35.080 26.633 53.209 1.00 37.81 209 GLY A C 1
ATOM 1641 O O . GLY A 1 209 ? -33.864 26.477 53.233 1.00 37.81 209 GLY A O 1
ATOM 1642 N N . GLY A 1 210 ? -35.666 27.831 53.234 1.00 40.78 210 GLY A N 1
ATOM 1643 C CA . GLY A 1 210 ? -34.985 29.100 53.493 1.00 40.78 210 GLY A CA 1
ATOM 1644 C C . GLY A 1 210 ? -34.525 29.295 54.954 1.00 40.78 210 GLY A C 1
ATOM 1645 O O . GLY A 1 210 ? -34.578 28.363 55.753 1.00 40.78 210 GLY A O 1
ATOM 1646 N N . PRO A 1 211 ? -34.044 30.507 55.293 1.00 58.38 211 PRO A N 1
ATOM 1647 C CA . PRO A 1 211 ? -33.055 30.758 56.343 1.00 58.38 211 PRO A CA 1
ATOM 1648 C C . PRO A 1 211 ? -33.675 31.097 57.704 1.00 58.38 211 PRO A C 1
ATOM 1650 O O . PRO A 1 211 ? -34.732 31.719 57.755 1.00 58.38 211 PRO A O 1
ATOM 1653 N N . GLU A 1 212 ? -32.958 30.840 58.806 1.00 47.28 212 GLU A N 1
ATOM 1654 C CA . GLU A 1 212 ? -33.203 31.576 60.049 1.00 47.28 212 GLU A CA 1
ATOM 1655 C C . GLU A 1 212 ? -31.973 31.721 60.958 1.00 47.28 212 GLU A C 1
ATOM 1657 O O . GLU A 1 212 ? -31.054 30.907 60.981 1.00 47.28 212 GLU A O 1
ATOM 1662 N N . ARG A 1 213 ? -31.988 32.860 61.646 1.00 50.31 213 ARG A N 1
ATOM 1663 C CA . ARG A 1 213 ? -30.953 33.550 62.420 1.00 50.31 213 ARG A CA 1
ATOM 1664 C C . ARG A 1 213 ? -30.439 32.759 63.628 1.00 50.31 213 ARG A C 1
ATOM 1666 O O . ARG A 1 213 ? -31.231 32.108 64.304 1.00 50.31 213 ARG A O 1
ATOM 1673 N N . ARG A 1 214 ? -29.185 33.017 64.011 1.00 51.94 214 ARG A N 1
ATOM 1674 C CA . ARG A 1 214 ? -28.798 33.525 65.342 1.00 51.94 214 ARG A CA 1
ATOM 1675 C C . ARG A 1 214 ? -27.443 34.213 65.271 1.00 51.94 214 ARG A C 1
ATOM 1677 O O . ARG A 1 214 ? -26.578 33.698 64.534 1.00 51.94 214 ARG A O 1
#

Radius of gyration: 24.83 Å; chains: 1; bounding box: 63×48×106 Å

Sequence (214 aa):
MALSSAPITTQIQFLDIWYQSSPQWLLTISFPKLRGLACRDTNWRGFTEFLMAHSTIETMKLGVSANEIMTRLPHIASQVTTLHLVLLQGIQWGSCVTSPGAFPALKNLGVSALVGGIHPSELDTIVRTRCLPVNHPLSTTTDPSWLLEEFFIEVRKMGQYEEVDVYMQATKRIVESGSMKKIYLSWPTEQANFGVKSRLNSIGRLCEGGPERR

Secondary structure (DSSP, 8-state):
-------------EEE-TT-S--GGGGT---TT--EEEES---STTHHHHHHH-TT--EEEEEE--HHHHHHHHHHTTT-SEEEEEE-SS---HHHHHSTTSSTT--EEEEEESSS---HHHHHHHIIIIIS-TTSTT---S-GGGS-SEEEEEES--GGGTT-HHHHHSEEEEEEETTEEEEEEE--SS------------------------

Foldseek 3Di:
DDPPPDQPADCDQEDAPQPDDQPVCLVVHDHQNHQYYEYQECPHPCSLVSLQSHLNHQEYEYNYDDAVCLVCVQPSNLNHQYYAYEYADDYDRLCSLQPPSGNLNHAHYEYEYPPDFDQLVSVLSCCQRAAADCPDPSHPHPDVSRHHNWYKYKDQDDVNNCPRPSQVQWDWDWDDDPSIIIIITHHDPDPPPPPDDPDDDDDDDDDDDDDDDD

pLDDT: mean 82.13, std 17.99, range [32.47, 98.56]